Protein AF-A0A0B6ZQW9-F1 (afdb_monomer)

Mean predicted aligned error: 18.55 Å

Sequence (202 aa):
MEVQTKKAQADLAYQLQAAKTKQRIREENMQVTVIERAQQIQVQEQEIIRKERELDAQVKKPAEAEKYRLEKLAEAQRSRTVMEAEAEAEAIRIKGEAEAYAIEARAKAEAEQMAKKADAWKDYQDAAMIDMVLEMLPKIAAEISAPLTNVRKVTMVSSGKGEVGALKLTNEVMSIMEKLPSVVENLTGISIAKAMKSTSRK

InterPro domains:
  IPR027705 Flotillin family [PTHR13806] (2-196)
  IPR031905 Flotillin, C-terminal domain [PF15975] (86-179)

Structure (mmCIF, N/CA/C/O backbone):
data_AF-A0A0B6ZQW9-F1
#
_entry.id   AF-A0A0B6ZQW9-F1
#
loop_
_atom_site.group_PDB
_atom_site.id
_atom_site.type_symbol
_atom_site.label_atom_id
_atom_site.label_alt_id
_atom_site.label_comp_id
_atom_site.label_asym_id
_atom_site.label_entity_id
_atom_site.label_seq_id
_atom_site.pdbx_PDB_ins_code
_atom_site.Cartn_x
_atom_site.Cartn_y
_atom_site.Cartn_z
_atom_site.occupancy
_atom_site.B_iso_or_equiv
_atom_site.auth_seq_id
_atom_site.auth_comp_id
_atom_site.auth_asym_id
_atom_site.auth_atom_id
_atom_site.pdbx_PDB_model_num
ATOM 1 N N . MET A 1 1 ? -52.630 16.512 99.623 1.00 60.84 1 MET A N 1
ATOM 2 C CA . MET A 1 1 ? -51.843 16.863 98.415 1.00 60.84 1 MET A CA 1
ATOM 3 C C . MET A 1 1 ? -51.102 15.661 97.811 1.00 60.84 1 MET A C 1
ATOM 5 O O . MET A 1 1 ? -50.976 15.618 96.596 1.00 60.84 1 MET A O 1
ATOM 9 N N . GLU A 1 2 ? -50.703 14.645 98.589 1.00 65.88 2 GLU A N 1
ATOM 10 C CA . GLU A 1 2 ? -49.945 13.469 98.097 1.00 65.88 2 GLU A CA 1
ATOM 11 C C . GLU A 1 2 ? -50.635 12.596 97.030 1.00 65.88 2 GLU A C 1
ATOM 13 O O . GLU A 1 2 ? -49.971 11.969 96.209 1.00 65.88 2 GLU A O 1
ATOM 18 N N . VAL A 1 3 ? -51.969 12.531 97.008 1.00 71.38 3 VAL A N 1
ATOM 19 C CA . VAL A 1 3 ? -52.693 11.706 96.020 1.00 71.38 3 VAL A CA 1
ATOM 20 C C . VAL A 1 3 ? -52.654 12.335 94.620 1.00 71.38 3 VAL A C 1
ATOM 22 O O . VAL A 1 3 ? -52.611 11.620 93.621 1.00 71.38 3 VAL A O 1
ATOM 25 N N . GLN A 1 4 ? -52.617 13.668 94.530 1.00 73.00 4 GLN A N 1
ATOM 26 C CA . GLN A 1 4 ? -52.540 14.367 93.243 1.00 73.00 4 GLN A CA 1
ATOM 27 C C . GLN A 1 4 ? -51.125 14.336 92.652 1.00 73.00 4 GLN A C 1
ATOM 29 O O . GLN A 1 4 ? -50.978 14.184 91.443 1.00 73.00 4 GLN A O 1
ATOM 34 N N . THR A 1 5 ? -50.081 14.386 93.487 1.00 76.88 5 THR A N 1
ATOM 35 C CA . THR A 1 5 ? -48.686 14.276 93.027 1.00 76.88 5 THR A CA 1
ATOM 36 C C . THR A 1 5 ? -48.363 12.876 92.503 1.00 76.88 5 THR A C 1
ATOM 38 O O . THR A 1 5 ? -47.712 12.751 91.467 1.00 76.88 5 THR A O 1
ATOM 41 N N . LYS A 1 6 ? -48.887 11.820 93.143 1.00 81.19 6 LYS A N 1
ATOM 42 C CA . LYS A 1 6 ? -48.763 10.438 92.645 1.00 81.19 6 LYS A CA 1
ATOM 43 C C . LYS A 1 6 ? -49.511 10.210 91.327 1.00 81.19 6 LYS A C 1
ATOM 45 O O . LYS A 1 6 ? -48.984 9.525 90.455 1.00 81.19 6 LYS A O 1
ATOM 50 N N . LYS A 1 7 ? -50.699 10.806 91.150 1.00 81.94 7 LYS A N 1
ATOM 51 C CA . LYS A 1 7 ? -51.425 10.773 89.864 1.00 81.94 7 LYS A CA 1
ATOM 52 C C . LYS A 1 7 ? -50.642 11.470 88.748 1.00 81.94 7 LYS A C 1
ATOM 54 O O . LYS A 1 7 ? -50.416 10.857 87.715 1.00 81.94 7 LYS A O 1
ATOM 59 N N . ALA A 1 8 ? -50.128 12.677 88.991 1.00 80.94 8 ALA A N 1
ATOM 60 C CA . ALA A 1 8 ? -49.311 13.397 88.011 1.00 80.94 8 ALA A CA 1
ATOM 61 C C . ALA A 1 8 ? -48.022 12.638 87.632 1.00 80.94 8 ALA A C 1
ATOM 63 O O . ALA A 1 8 ? -47.632 12.621 86.467 1.00 80.94 8 ALA A O 1
ATOM 64 N N . GLN A 1 9 ? -47.376 11.962 88.592 1.00 83.06 9 GLN A N 1
ATOM 65 C CA . GLN A 1 9 ? -46.225 11.093 88.314 1.00 83.06 9 GLN A CA 1
ATOM 66 C C . GLN A 1 9 ? -46.597 9.867 87.469 1.00 83.06 9 GLN A C 1
ATOM 68 O O . GLN A 1 9 ? -45.836 9.505 86.574 1.00 83.06 9 GLN A O 1
ATOM 73 N N . ALA A 1 10 ? -47.750 9.240 87.718 1.00 85.62 10 ALA A N 1
ATOM 74 C CA . ALA A 1 10 ? -48.232 8.113 86.921 1.00 85.62 10 ALA A CA 1
ATOM 75 C C . ALA A 1 10 ? -48.583 8.533 85.483 1.00 85.62 10 ALA A C 1
ATOM 77 O O . ALA A 1 10 ? -48.203 7.840 84.539 1.00 85.62 10 ALA A O 1
ATOM 78 N N . ASP A 1 11 ? -49.222 9.694 85.307 1.00 87.88 11 ASP A N 1
ATOM 79 C CA . ASP A 1 11 ? -49.549 10.246 83.988 1.00 87.88 11 ASP A CA 1
ATOM 80 C C . ASP A 1 11 ? -48.277 10.599 83.196 1.00 87.88 11 ASP A C 1
ATOM 82 O O . ASP A 1 11 ? -48.160 10.259 82.016 1.00 87.88 11 ASP A O 1
ATOM 86 N N . LEU A 1 12 ? -47.272 11.197 83.851 1.00 87.94 12 LEU A N 1
ATOM 87 C CA . LEU A 1 12 ? -45.957 11.461 83.252 1.00 87.94 12 LEU A CA 1
ATOM 88 C C . LEU A 1 12 ? -45.206 10.168 82.902 1.00 87.94 12 LEU A C 1
ATOM 90 O O . LEU A 1 12 ? -44.604 10.079 81.832 1.00 87.94 12 LEU A O 1
ATOM 94 N N . ALA A 1 13 ? -45.258 9.147 83.762 1.00 87.06 13 ALA A N 1
ATOM 95 C CA . ALA A 1 13 ? -44.653 7.844 83.490 1.00 87.06 13 ALA A CA 1
ATOM 96 C C . ALA A 1 13 ? -45.327 7.140 82.301 1.00 87.06 13 ALA A C 1
ATOM 98 O O . ALA A 1 13 ? -44.637 6.572 81.451 1.00 87.06 13 ALA A O 1
ATOM 99 N N . TYR A 1 14 ? -46.656 7.226 82.197 1.00 91.06 14 TYR A N 1
ATOM 100 C CA . TYR A 1 14 ? -47.412 6.699 81.064 1.00 91.06 14 TYR A CA 1
ATOM 101 C C . TYR A 1 14 ? -47.050 7.420 79.759 1.00 91.06 14 TYR A C 1
ATOM 103 O O . TYR A 1 14 ? -46.755 6.768 78.757 1.00 91.06 14 TYR A O 1
ATOM 111 N N . GLN A 1 15 ? -46.986 8.755 79.771 1.00 91.88 15 GLN A N 1
ATOM 112 C CA . GLN A 1 15 ? -46.569 9.545 78.607 1.00 91.88 15 GLN A CA 1
ATOM 113 C C . GLN A 1 15 ? -45.124 9.249 78.188 1.00 91.88 15 GLN A C 1
ATOM 115 O O . GLN A 1 15 ? -44.851 9.094 76.996 1.00 91.88 15 GLN A O 1
ATOM 120 N N . LEU A 1 16 ? -44.204 9.102 79.147 1.00 90.50 16 LEU A N 1
ATOM 121 C CA . LEU A 1 16 ? -42.817 8.728 78.872 1.00 90.50 16 LEU A CA 1
ATOM 122 C C . LEU A 1 16 ? -42.727 7.330 78.248 1.00 90.50 16 LEU A C 1
ATOM 124 O O . LEU A 1 16 ? -41.988 7.131 77.283 1.00 90.50 16 LEU A O 1
ATOM 128 N N . GLN A 1 17 ? -43.493 6.364 78.761 1.00 90.06 17 GLN A N 1
ATOM 129 C CA . GLN A 1 17 ? -43.532 5.011 78.210 1.00 90.06 17 GLN A CA 1
ATOM 130 C C . GLN A 1 17 ? -44.147 4.991 76.804 1.00 90.06 17 GLN A C 1
ATOM 132 O O . GLN A 1 17 ? -43.622 4.320 75.913 1.00 90.06 17 GLN A O 1
ATOM 137 N N . ALA A 1 18 ? -45.207 5.767 76.567 1.00 93.44 18 ALA A N 1
ATOM 138 C CA . ALA A 1 18 ? -45.800 5.933 75.244 1.00 93.44 18 ALA A CA 1
ATOM 139 C C . ALA A 1 18 ? -44.806 6.566 74.250 1.00 93.44 18 ALA A C 1
ATOM 141 O O . ALA A 1 18 ? -44.674 6.082 73.125 1.00 93.44 18 ALA A O 1
ATOM 142 N N . ALA A 1 19 ? -44.051 7.588 74.666 1.00 93.69 19 ALA A N 1
ATOM 143 C CA . ALA A 1 19 ? -43.017 8.223 73.848 1.00 93.69 19 ALA A CA 1
ATOM 144 C C . ALA A 1 19 ? -41.850 7.271 73.532 1.00 93.69 19 ALA A C 1
ATOM 146 O O . ALA A 1 19 ? -41.456 7.170 72.371 1.00 93.69 19 ALA A O 1
ATOM 147 N N . LYS A 1 20 ? -41.355 6.509 74.520 1.00 94.19 20 LYS A N 1
ATOM 148 C CA . LYS A 1 20 ? -40.313 5.481 74.322 1.00 94.19 20 LYS A CA 1
ATOM 149 C C . LYS A 1 20 ? -40.758 4.382 73.360 1.00 94.19 20 LYS A C 1
ATOM 151 O O . LYS A 1 20 ? -39.985 3.945 72.512 1.00 94.19 20 LYS A O 1
ATOM 156 N N . THR A 1 21 ? -42.002 3.925 73.472 1.00 93.19 21 THR A N 1
ATOM 157 C CA . THR A 1 21 ? -42.562 2.930 72.546 1.00 93.19 21 THR A CA 1
ATOM 158 C C . THR A 1 21 ? -42.720 3.514 71.143 1.00 93.19 21 THR A C 1
ATOM 160 O O . THR A 1 21 ? -42.331 2.872 70.175 1.00 93.19 21 THR A O 1
ATOM 163 N N . LYS A 1 22 ? -43.183 4.763 71.013 1.00 94.56 22 LYS A N 1
ATOM 164 C CA . LYS A 1 22 ? -43.273 5.461 69.721 1.00 94.56 22 LYS A CA 1
ATOM 165 C C . LYS A 1 22 ? -41.902 5.696 69.074 1.00 94.56 22 LYS A C 1
ATOM 167 O O . LYS A 1 22 ? -41.797 5.611 67.853 1.00 94.56 22 LYS A O 1
ATOM 172 N N . GLN A 1 23 ? -40.867 5.977 69.867 1.00 93.25 23 GLN A N 1
ATOM 173 C CA . GLN A 1 23 ? -39.490 6.097 69.385 1.00 93.25 23 GLN A CA 1
ATOM 174 C C . GLN A 1 23 ? -38.969 4.754 68.864 1.00 93.25 23 GLN A C 1
ATOM 176 O O . GLN A 1 23 ? -38.513 4.709 67.727 1.00 93.25 23 GLN A O 1
ATOM 181 N N . ARG A 1 24 ? -39.138 3.661 69.624 1.00 94.69 24 ARG A N 1
ATOM 182 C CA . ARG A 1 24 ? -38.773 2.309 69.163 1.00 94.69 24 ARG A CA 1
ATOM 183 C C . ARG A 1 24 ? -39.496 1.913 67.877 1.00 94.69 24 ARG A C 1
ATOM 185 O O . ARG A 1 24 ? -38.863 1.419 66.959 1.00 94.69 24 ARG A O 1
ATOM 192 N N . ILE A 1 25 ? -40.796 2.202 67.766 1.00 94.44 25 ILE A N 1
ATOM 193 C CA . ILE A 1 25 ? -41.555 1.957 66.527 1.00 94.44 25 ILE A CA 1
ATOM 194 C C . ILE A 1 25 ? -40.973 2.762 65.353 1.00 94.44 25 ILE A C 1
ATOM 196 O O . ILE A 1 25 ? -40.881 2.249 64.244 1.00 94.44 25 ILE A O 1
ATOM 200 N N . ARG A 1 26 ? -40.564 4.022 65.568 1.00 94.56 26 ARG A N 1
ATOM 201 C CA . ARG A 1 26 ? -39.912 4.823 64.517 1.00 94.56 26 ARG A CA 1
ATOM 202 C C . ARG A 1 26 ? -38.546 4.279 64.122 1.00 94.56 26 ARG A C 1
ATOM 204 O O . ARG A 1 26 ? -38.250 4.293 62.935 1.00 94.56 26 ARG A O 1
ATOM 211 N N . GLU A 1 27 ? -37.733 3.850 65.081 1.00 92.81 27 GLU A N 1
ATOM 212 C CA . GLU A 1 27 ? -36.425 3.237 64.819 1.00 92.81 27 GLU A CA 1
ATOM 213 C C . GLU A 1 27 ? -36.584 1.952 64.001 1.00 92.81 27 GLU A C 1
ATOM 215 O O . GLU A 1 27 ? -35.918 1.808 62.979 1.00 92.81 27 GLU A O 1
ATOM 220 N N . GLU A 1 28 ? -37.533 1.088 64.368 1.00 93.00 28 GLU A N 1
ATOM 221 C CA . GLU A 1 28 ? -37.829 -0.143 63.628 1.00 93.00 28 GLU A CA 1
ATOM 222 C C . GLU A 1 28 ? -38.330 0.159 62.206 1.00 93.00 28 GLU A C 1
ATOM 224 O O . GLU A 1 28 ? -37.815 -0.375 61.227 1.00 93.00 28 GLU A O 1
ATOM 229 N N . ASN A 1 29 ? -39.269 1.102 62.058 1.00 93.06 29 ASN A N 1
ATOM 230 C CA . 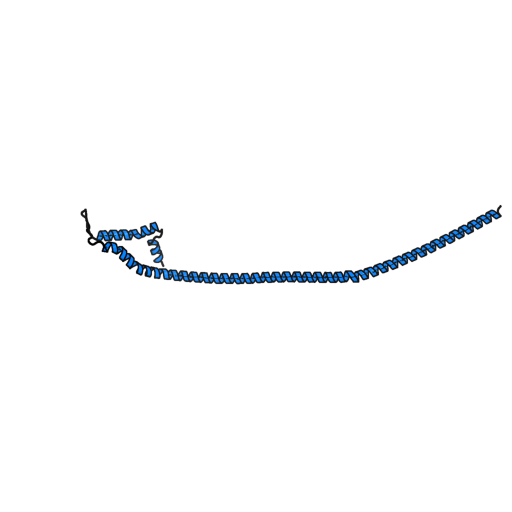ASN A 1 29 ? -39.754 1.534 60.742 1.00 93.06 29 ASN A CA 1
ATOM 231 C C . ASN A 1 29 ? -38.634 2.143 59.883 1.00 93.06 29 ASN A C 1
ATOM 233 O O . ASN A 1 29 ? -38.613 1.976 58.661 1.00 93.06 29 ASN A O 1
ATOM 237 N N . MET A 1 30 ? -37.697 2.861 60.507 1.00 93.50 30 MET A N 1
ATOM 238 C CA . MET A 1 30 ? -36.540 3.421 59.816 1.00 93.50 30 MET A CA 1
ATOM 239 C C . MET A 1 30 ? -35.583 2.316 59.364 1.00 93.50 30 MET A C 1
ATOM 241 O O . MET A 1 30 ? -35.091 2.386 58.241 1.00 93.50 30 MET A O 1
ATOM 245 N N . GLN A 1 31 ? -35.375 1.270 60.172 1.00 91.81 31 GLN A N 1
ATOM 246 C CA . GLN A 1 31 ? -34.597 0.095 59.768 1.00 91.81 31 GLN A CA 1
ATOM 247 C C . GLN A 1 31 ? -35.239 -0.637 58.588 1.00 91.81 31 GLN A C 1
ATOM 249 O O . GLN A 1 31 ? -34.544 -0.914 57.612 1.00 91.81 31 GLN A O 1
ATOM 254 N N . VAL A 1 32 ? -36.557 -0.865 58.616 1.00 93.12 32 VAL A N 1
ATOM 255 C CA . VAL A 1 32 ? -37.296 -1.442 57.477 1.00 93.12 32 VAL A CA 1
ATOM 256 C C . VAL A 1 32 ? -37.072 -0.608 56.213 1.00 93.12 32 VAL A C 1
ATOM 258 O O . VAL A 1 32 ? -36.707 -1.152 55.176 1.00 93.12 32 VAL A O 1
ATOM 261 N N . THR A 1 33 ? -37.167 0.721 56.317 1.00 94.94 33 THR A N 1
ATOM 262 C CA . THR A 1 33 ? -36.949 1.636 55.181 1.00 94.94 33 THR A CA 1
ATOM 263 C C . THR A 1 33 ? -35.515 1.562 54.633 1.00 94.94 33 THR A C 1
ATOM 265 O O . THR A 1 33 ? -35.304 1.640 53.422 1.00 94.94 33 THR A O 1
ATOM 268 N N . VAL A 1 34 ? -34.505 1.429 55.502 1.00 95.50 34 VAL A N 1
ATOM 269 C CA . VAL A 1 34 ? -33.099 1.291 55.083 1.00 95.50 34 VAL A CA 1
ATOM 270 C C . VAL A 1 34 ? -32.880 -0.039 54.366 1.00 95.50 34 VAL A C 1
ATOM 272 O O . VAL A 1 34 ? -32.226 -0.051 53.326 1.00 95.50 34 VAL A O 1
ATOM 275 N N . ILE A 1 35 ? -33.454 -1.132 54.875 1.00 94.88 35 ILE A N 1
ATOM 276 C CA . ILE A 1 35 ? -33.366 -2.457 54.249 1.00 94.88 35 ILE A CA 1
ATOM 277 C C . ILE A 1 35 ? -34.066 -2.452 52.886 1.00 94.88 35 ILE A C 1
ATOM 279 O O . ILE A 1 35 ? -33.480 -2.898 51.905 1.00 94.88 35 ILE A O 1
ATOM 283 N N . GLU A 1 36 ? -35.272 -1.888 52.788 1.00 94.31 36 GLU A N 1
ATOM 284 C CA . GLU A 1 36 ? -35.992 -1.747 51.516 1.00 94.31 36 GLU A CA 1
ATOM 285 C C . GLU A 1 36 ? -35.193 -0.930 50.495 1.00 94.31 36 GLU A C 1
ATOM 287 O O . GLU A 1 36 ? -35.048 -1.351 49.347 1.00 94.31 36 GLU A O 1
ATOM 292 N N . ARG A 1 37 ? -34.616 0.209 50.905 1.00 95.69 37 ARG A N 1
ATOM 293 C CA . ARG A 1 37 ? -33.743 1.009 50.031 1.00 95.69 37 ARG A CA 1
ATOM 294 C C . ARG A 1 37 ? -32.484 0.258 49.620 1.00 95.69 37 ARG A C 1
ATOM 296 O O . ARG A 1 37 ? -32.111 0.329 48.455 1.00 95.69 37 ARG A O 1
ATOM 303 N N . ALA A 1 38 ? -31.835 -0.454 50.538 1.00 95.00 38 ALA A N 1
ATOM 304 C CA . ALA A 1 38 ? -30.654 -1.252 50.223 1.00 95.00 38 ALA A CA 1
ATOM 305 C C . ALA A 1 38 ? -30.990 -2.356 49.208 1.00 95.00 38 ALA A C 1
ATOM 307 O O . ALA A 1 38 ? -30.267 -2.533 48.229 1.00 95.00 38 ALA A O 1
ATOM 308 N N . GLN A 1 39 ? -32.132 -3.028 49.381 1.00 95.44 39 GLN A N 1
ATOM 309 C CA . GLN A 1 39 ? -32.618 -4.037 48.445 1.00 95.44 39 GLN A CA 1
ATOM 310 C C . GLN A 1 39 ? -32.951 -3.426 47.076 1.00 95.44 39 GLN A C 1
ATOM 312 O O . GLN A 1 39 ? -32.617 -4.013 46.049 1.00 95.44 39 GLN A O 1
ATOM 317 N N . GLN A 1 40 ? -33.559 -2.235 47.040 1.00 94.69 40 GLN A N 1
ATOM 318 C CA . GLN A 1 40 ? -33.818 -1.505 45.795 1.00 94.69 40 GLN A CA 1
ATOM 319 C C . GLN A 1 40 ? -32.526 -1.124 45.068 1.00 94.69 40 GLN A C 1
ATOM 321 O O . GLN A 1 40 ? -32.440 -1.336 43.862 1.00 94.69 40 GLN A O 1
ATOM 326 N N . ILE A 1 41 ? -31.520 -0.609 45.78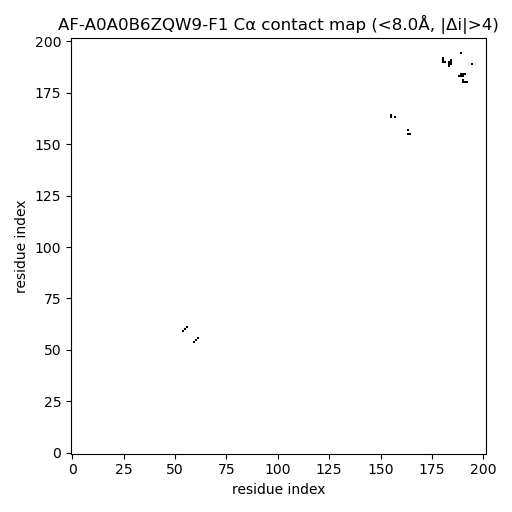3 1.00 96.12 41 ILE A N 1
ATOM 327 C CA . ILE A 1 41 ? -30.207 -0.283 45.205 1.00 96.12 41 ILE A CA 1
ATOM 328 C C . ILE A 1 41 ? -29.572 -1.542 44.614 1.00 96.12 41 ILE A C 1
ATOM 330 O O . ILE A 1 41 ? -29.120 -1.519 43.474 1.00 96.12 41 ILE A O 1
ATOM 334 N N . GLN A 1 42 ? -29.615 -2.661 45.339 1.00 95.69 42 GLN A N 1
ATOM 335 C CA . GLN A 1 42 ? -29.065 -3.926 44.860 1.00 95.69 42 GLN A CA 1
ATOM 336 C C . GLN A 1 42 ? -29.763 -4.412 43.581 1.00 95.69 42 GLN A C 1
ATOM 338 O O . GLN A 1 42 ? -29.101 -4.852 42.643 1.00 95.69 42 GLN A O 1
ATOM 343 N N . VAL A 1 43 ? -31.097 -4.331 43.517 1.00 96.38 43 VAL A N 1
ATOM 344 C CA . VAL A 1 43 ? -31.850 -4.691 42.305 1.00 96.38 43 VAL A CA 1
ATOM 345 C C . VAL A 1 43 ? -31.476 -3.766 41.146 1.00 96.38 43 VAL A C 1
ATOM 347 O O . VAL A 1 43 ? -31.204 -4.259 40.053 1.00 96.38 43 VAL A O 1
ATOM 350 N N . GLN A 1 44 ? -31.379 -2.457 41.385 1.00 95.81 44 GLN A N 1
ATOM 351 C CA . GLN A 1 44 ? -30.973 -1.486 40.365 1.00 95.81 44 GLN A CA 1
ATOM 352 C C . GLN A 1 44 ? -29.551 -1.737 39.854 1.00 95.81 44 GLN A C 1
ATOM 354 O O . GLN A 1 44 ? -29.330 -1.708 38.647 1.00 95.81 44 GLN A O 1
ATOM 359 N N . GLU A 1 45 ? -28.589 -2.037 40.728 1.00 95.38 45 GLU A N 1
ATOM 360 C CA . GLU A 1 45 ? -27.226 -2.397 40.317 1.00 95.38 45 GLU A CA 1
ATOM 361 C C . GLU A 1 45 ? -27.220 -3.644 39.427 1.00 95.38 45 GLU A C 1
ATOM 363 O O . GLU A 1 45 ? -26.558 -3.665 38.389 1.00 95.38 45 GLU A O 1
ATOM 368 N N . GLN A 1 46 ? -28.001 -4.671 39.774 1.00 95.50 46 GLN A N 1
ATOM 369 C CA . GLN A 1 46 ? -28.128 -5.870 38.941 1.00 95.50 46 GLN A CA 1
ATOM 370 C C . GLN A 1 46 ? -28.785 -5.574 37.587 1.00 95.50 46 GLN A C 1
ATOM 372 O O . GLN A 1 46 ? -28.388 -6.146 36.569 1.00 95.50 46 GLN A O 1
ATOM 377 N N . GLU A 1 47 ? -29.769 -4.676 37.543 1.00 94.19 47 GLU A N 1
ATOM 378 C CA . GLU A 1 47 ? -30.370 -4.218 36.289 1.00 94.19 47 GLU A CA 1
ATOM 379 C C . GLU A 1 47 ? -29.380 -3.426 35.433 1.00 94.19 47 GLU A C 1
ATOM 381 O O . GLU A 1 47 ? -29.310 -3.664 34.227 1.00 94.19 47 GLU A O 1
ATOM 386 N N . ILE A 1 48 ? -28.568 -2.552 36.035 1.00 95.56 48 ILE A N 1
ATOM 387 C CA . ILE A 1 48 ? -27.506 -1.815 35.339 1.00 95.56 48 ILE A CA 1
ATOM 388 C C . ILE A 1 48 ? -26.491 -2.793 34.749 1.00 95.56 48 ILE A C 1
ATOM 390 O O . ILE A 1 48 ? -26.186 -2.690 33.566 1.00 95.56 48 ILE A O 1
ATOM 394 N N . ILE A 1 49 ? -26.033 -3.785 35.519 1.00 96.38 49 ILE A N 1
ATOM 395 C CA . ILE A 1 49 ? -25.079 -4.795 35.038 1.00 96.38 49 ILE A CA 1
ATOM 396 C C . ILE A 1 49 ? -25.677 -5.612 33.889 1.00 96.38 49 ILE A C 1
ATOM 398 O O . ILE A 1 49 ? -24.996 -5.874 32.895 1.00 96.38 49 ILE A O 1
ATOM 402 N N . ARG A 1 50 ? -26.948 -6.028 33.989 1.00 95.50 50 ARG A N 1
ATOM 403 C CA . ARG A 1 50 ? -27.617 -6.728 32.882 1.00 95.50 50 ARG A CA 1
ATOM 404 C C . ARG A 1 50 ? -27.700 -5.848 31.641 1.00 95.50 50 ARG A C 1
ATOM 406 O O . ARG A 1 50 ? -27.326 -6.303 30.564 1.00 95.50 50 ARG A O 1
ATOM 413 N N . LYS A 1 51 ? -28.115 -4.593 31.800 1.00 95.38 51 LYS A N 1
ATOM 414 C CA . LYS A 1 51 ? -28.248 -3.638 30.699 1.00 95.38 51 LYS A CA 1
ATOM 415 C C . LYS A 1 51 ? -26.902 -3.292 30.065 1.00 95.38 51 LYS A C 1
ATOM 417 O O . LYS A 1 51 ? -26.815 -3.188 28.848 1.00 95.38 51 LYS A O 1
ATOM 422 N N . GLU A 1 52 ? -25.843 -3.171 30.858 1.00 94.19 52 GLU A N 1
ATOM 423 C CA . GLU A 1 52 ? -24.481 -2.972 30.366 1.00 94.19 52 GLU A CA 1
ATOM 424 C C . GLU A 1 52 ? -24.018 -4.175 29.545 1.00 94.19 52 GLU A C 1
ATOM 426 O O . GLU A 1 52 ? -23.541 -3.995 28.430 1.00 94.19 52 GLU A O 1
ATOM 431 N N . ARG A 1 53 ? -24.234 -5.405 30.030 1.00 94.44 53 ARG A N 1
ATOM 432 C CA . ARG A 1 53 ? -23.908 -6.628 29.276 1.00 94.44 53 ARG A CA 1
ATOM 433 C C . ARG A 1 53 ? -24.713 -6.754 27.985 1.00 94.44 53 ARG A C 1
ATOM 435 O O . ARG A 1 53 ? -24.172 -7.200 26.976 1.00 94.44 53 ARG A O 1
ATOM 442 N N . GLU A 1 54 ? -25.985 -6.365 28.001 1.00 93.06 54 GLU A N 1
ATOM 443 C CA . GLU A 1 54 ? -26.819 -6.321 26.798 1.00 93.06 54 GLU A CA 1
ATOM 444 C C . GLU A 1 54 ? -26.299 -5.293 25.790 1.00 93.06 54 GLU A C 1
ATOM 446 O O . GLU A 1 54 ? -26.176 -5.619 24.613 1.00 93.06 54 GLU A O 1
ATOM 451 N N . LEU A 1 55 ? -25.942 -4.085 26.235 1.00 92.44 55 LEU A N 1
ATOM 452 C CA . LEU A 1 55 ? -25.361 -3.046 25.379 1.00 92.44 55 LEU A CA 1
ATOM 453 C C . LEU A 1 55 ? -23.982 -3.444 24.846 1.00 92.44 55 LEU A C 1
ATOM 455 O O . LEU A 1 55 ? -23.677 -3.207 23.680 1.00 92.44 55 LEU A O 1
ATOM 459 N N . ASP A 1 56 ? -23.154 -4.083 25.666 1.00 92.69 56 ASP A N 1
ATOM 460 C CA . ASP A 1 56 ? -21.844 -4.594 25.268 1.00 92.69 56 ASP A CA 1
ATOM 461 C C . ASP A 1 56 ? -21.994 -5.657 24.166 1.00 92.69 56 ASP A C 1
ATOM 463 O O . ASP A 1 56 ? -21.333 -5.596 23.126 1.00 92.69 56 ASP A O 1
ATOM 467 N N . 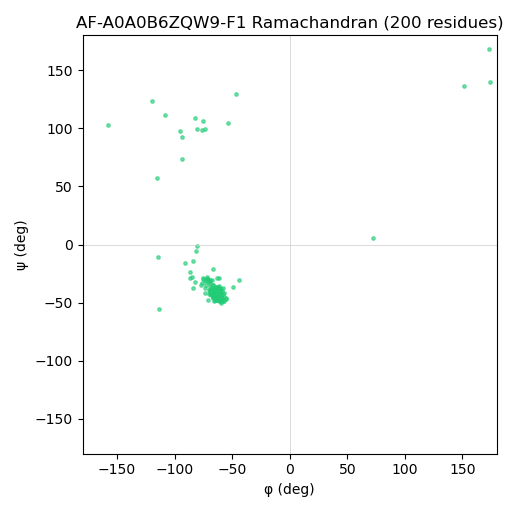ALA A 1 57 ? -22.963 -6.565 24.320 1.00 90.94 57 ALA A N 1
ATOM 468 C CA . ALA A 1 57 ? -23.280 -7.568 23.312 1.00 90.94 57 ALA A CA 1
ATOM 469 C C . ALA A 1 57 ? -23.924 -6.988 22.039 1.00 90.94 57 ALA A C 1
ATOM 471 O O . ALA A 1 57 ? -23.599 -7.447 20.947 1.00 90.94 57 ALA A O 1
ATOM 472 N N . GLN A 1 58 ? -24.826 -6.008 22.161 1.00 91.12 58 GLN A N 1
ATOM 473 C CA . GLN A 1 58 ? -25.575 -5.449 21.028 1.00 91.12 58 GLN A CA 1
ATOM 474 C C . GLN A 1 58 ? -24.832 -4.352 20.269 1.00 91.12 58 GLN A C 1
ATOM 476 O O . GLN A 1 58 ? -25.106 -4.156 19.091 1.00 91.12 58 GLN A O 1
ATOM 481 N N . VAL A 1 59 ? -23.935 -3.613 20.921 1.00 92.25 59 VAL A N 1
ATOM 482 C CA . VAL A 1 59 ? -23.289 -2.435 20.326 1.00 92.25 59 VAL A CA 1
ATOM 483 C C . VAL A 1 59 ? -21.803 -2.674 20.135 1.00 92.25 59 VAL A C 1
ATOM 485 O O . VAL A 1 59 ? -21.314 -2.565 19.014 1.00 92.25 59 VAL A O 1
ATOM 488 N N . LYS A 1 60 ? -21.070 -3.034 21.194 1.00 90.50 60 LYS A N 1
ATOM 489 C CA . LYS A 1 60 ? -19.607 -3.148 21.104 1.00 90.50 60 LYS A CA 1
ATOM 490 C C . LYS A 1 60 ? -19.170 -4.345 20.275 1.00 90.50 60 LYS A C 1
ATOM 492 O O . LYS A 1 60 ? -18.374 -4.161 19.367 1.00 90.50 60 LYS A O 1
ATOM 497 N N . LYS A 1 61 ? -19.722 -5.540 20.508 1.00 92.25 61 LYS A N 1
ATOM 498 C CA . LYS A 1 61 ? -19.350 -6.731 19.719 1.00 92.25 61 LYS A CA 1
ATOM 499 C C . LYS A 1 61 ? -19.566 -6.564 18.207 1.00 92.25 61 LYS A C 1
ATOM 501 O O . LYS A 1 61 ? -18.638 -6.864 17.457 1.00 92.25 61 LYS A O 1
ATOM 506 N N . PRO A 1 62 ? -20.725 -6.082 17.716 1.00 94.25 62 PRO A N 1
ATOM 507 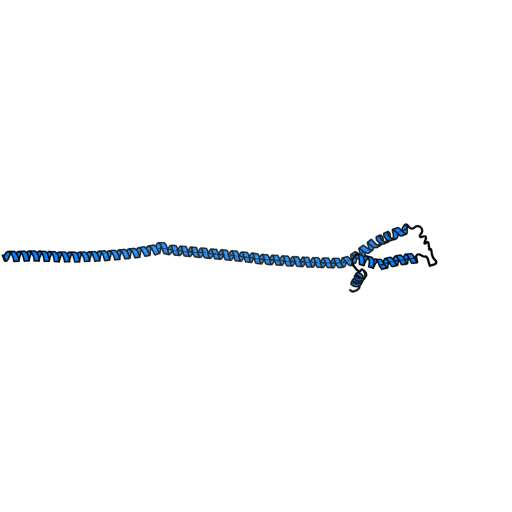C CA . PRO A 1 62 ? -20.879 -5.840 16.285 1.00 94.25 62 PRO A CA 1
ATOM 508 C C . PRO A 1 62 ? -20.036 -4.662 15.791 1.00 94.25 62 PRO A C 1
ATOM 510 O O . PRO A 1 62 ? -19.513 -4.744 14.686 1.00 94.25 62 PRO A O 1
ATOM 513 N N . ALA A 1 63 ? -19.839 -3.607 16.589 1.00 94.31 63 ALA A N 1
ATOM 514 C CA . ALA A 1 63 ? -18.952 -2.508 16.204 1.00 94.31 63 ALA A CA 1
ATOM 515 C C . ALA A 1 63 ? -17.489 -2.960 16.067 1.00 94.31 63 ALA A C 1
ATOM 517 O O . ALA A 1 63 ? -16.803 -2.542 15.139 1.00 94.31 63 ALA A O 1
ATOM 518 N N . GLU A 1 64 ? -17.011 -3.839 16.948 1.00 93.94 64 GLU A N 1
ATOM 519 C CA . GLU A 1 64 ? -15.680 -4.442 16.862 1.00 93.94 64 GLU A CA 1
ATOM 520 C C . GLU A 1 64 ? -15.558 -5.369 15.653 1.00 93.94 64 GLU A C 1
ATOM 522 O O . GLU A 1 64 ? -14.560 -5.302 14.937 1.00 93.94 64 GLU A O 1
ATOM 527 N N . ALA A 1 65 ? -16.578 -6.189 15.383 1.00 94.38 65 ALA A N 1
ATOM 528 C CA . ALA A 1 65 ? -16.608 -7.037 14.195 1.00 94.38 65 ALA A CA 1
ATOM 529 C C . ALA A 1 65 ? -16.581 -6.205 12.902 1.00 94.38 65 ALA A C 1
ATOM 531 O O . ALA A 1 65 ? -15.828 -6.525 11.980 1.00 94.38 65 ALA A O 1
ATOM 532 N N . GLU A 1 66 ? -17.349 -5.115 12.846 1.00 94.38 66 GLU A N 1
ATOM 533 C CA . GLU A 1 66 ? -17.382 -4.214 11.694 1.00 94.38 66 GLU A CA 1
ATOM 534 C C . GLU A 1 66 ? -16.068 -3.448 11.539 1.00 94.38 66 GLU A C 1
ATOM 536 O O . GLU A 1 66 ? -15.522 -3.376 10.440 1.00 94.38 66 GLU A O 1
ATOM 541 N N . LYS A 1 67 ? -15.495 -2.949 12.640 1.00 95.44 67 LYS A N 1
ATOM 542 C CA . LYS A 1 67 ? -14.173 -2.316 12.638 1.00 95.44 67 LYS A CA 1
ATOM 543 C C . LYS A 1 67 ? -13.109 -3.279 12.120 1.00 95.44 67 LYS A C 1
ATOM 545 O O . LYS A 1 67 ? -12.347 -2.911 11.233 1.00 95.44 67 LYS A O 1
ATOM 550 N N . TYR A 1 68 ? -13.079 -4.510 12.628 1.00 95.56 68 TYR A N 1
ATOM 551 C CA . TYR A 1 68 ? -12.126 -5.526 12.188 1.00 95.56 68 TYR A CA 1
ATOM 552 C C . TYR A 1 68 ? -12.301 -5.852 10.701 1.00 95.56 68 TYR A C 1
ATOM 554 O O . TYR A 1 68 ? -11.324 -5.924 9.956 1.00 95.56 68 TYR A O 1
ATOM 562 N N . ARG A 1 69 ? -13.549 -5.998 10.241 1.00 96.25 69 ARG A N 1
ATOM 563 C CA . ARG A 1 69 ? -13.868 -6.211 8.825 1.00 96.25 69 ARG A CA 1
ATOM 564 C C . A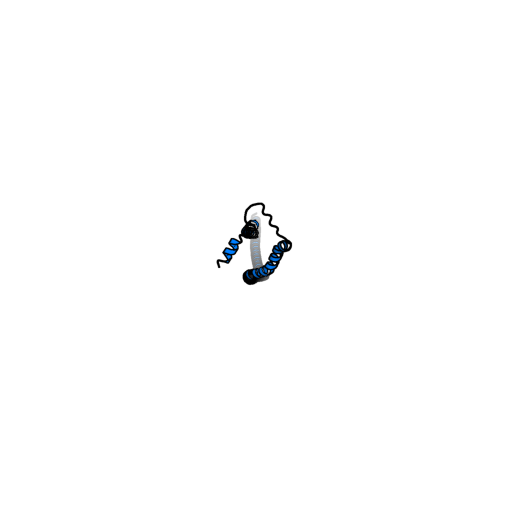RG A 1 69 ? -13.375 -5.049 7.961 1.00 96.25 69 ARG A C 1
ATOM 566 O O . ARG A 1 69 ? -12.757 -5.293 6.926 1.00 96.25 69 ARG A O 1
ATOM 573 N N . LEU A 1 70 ? -13.627 -3.809 8.376 1.00 96.44 70 LEU A N 1
ATOM 574 C CA . LEU A 1 70 ? -13.219 -2.606 7.654 1.00 96.44 70 LEU A CA 1
ATOM 575 C C . LEU A 1 70 ? -11.693 -2.463 7.620 1.00 96.44 70 LEU A C 1
ATOM 577 O O . LEU A 1 70 ? -11.131 -2.193 6.563 1.00 96.44 70 LEU A O 1
ATOM 581 N N . GLU A 1 71 ? -11.017 -2.689 8.747 1.00 95.62 71 GLU A N 1
ATOM 582 C CA . GLU A 1 71 ? -9.555 -2.674 8.834 1.00 95.62 71 GLU A CA 1
ATOM 583 C C . GLU A 1 71 ? -8.942 -3.729 7.916 1.00 95.62 71 GLU A C 1
ATOM 585 O O . GLU A 1 71 ? -8.027 -3.413 7.159 1.00 95.62 71 GLU A O 1
ATOM 590 N N . LYS A 1 72 ? -9.486 -4.952 7.903 1.00 96.44 72 LYS A N 1
ATOM 591 C CA . LYS A 1 72 ? -9.014 -6.018 7.011 1.00 96.44 72 LYS A CA 1
ATOM 592 C C . LYS A 1 72 ? -9.278 -5.720 5.544 1.00 96.44 72 LYS A C 1
ATOM 594 O O . LYS A 1 72 ? -8.421 -6.000 4.710 1.00 96.44 72 LYS A O 1
ATOM 599 N N . LEU A 1 73 ? -10.423 -5.124 5.217 1.00 96.69 73 LEU A N 1
ATOM 600 C CA . LEU A 1 73 ? -10.717 -4.696 3.852 1.00 96.69 73 LEU A CA 1
ATOM 601 C C . LEU A 1 73 ? -9.765 -3.579 3.405 1.00 96.69 73 LEU A C 1
ATOM 603 O O . LEU A 1 73 ? -9.235 -3.636 2.299 1.00 96.69 73 LEU A O 1
ATOM 607 N N . ALA A 1 74 ? -9.507 -2.596 4.268 1.00 96.44 74 ALA A N 1
ATOM 608 C CA . ALA A 1 74 ? -8.581 -1.505 3.991 1.00 96.44 74 ALA A CA 1
ATOM 609 C C . ALA A 1 74 ? -7.131 -1.999 3.869 1.00 96.44 74 ALA A C 1
ATOM 611 O O . ALA A 1 74 ? -6.401 -1.543 2.991 1.00 96.44 74 ALA A O 1
ATOM 612 N N . GLU A 1 75 ? -6.712 -2.946 4.712 1.00 96.31 75 GLU A N 1
ATOM 613 C CA . GLU A 1 75 ? -5.408 -3.610 4.632 1.00 96.31 75 GLU A CA 1
ATOM 614 C C . GLU A 1 75 ? -5.267 -4.385 3.317 1.00 96.31 75 GLU A C 1
ATOM 616 O O . GLU A 1 75 ? -4.283 -4.203 2.602 1.00 96.31 75 GLU A O 1
ATOM 621 N N . ALA A 1 76 ? -6.283 -5.170 2.946 1.00 96.75 76 ALA A N 1
ATOM 622 C CA . ALA A 1 76 ? -6.315 -5.887 1.675 1.00 96.75 76 ALA A CA 1
ATOM 623 C C . ALA A 1 76 ? -6.266 -4.927 0.479 1.00 96.75 76 ALA A C 1
ATOM 625 O O . ALA A 1 76 ? -5.529 -5.166 -0.474 1.00 96.75 76 ALA A O 1
ATOM 626 N N . GLN A 1 77 ? -7.003 -3.815 0.531 1.00 96.81 77 GLN A N 1
ATOM 627 C CA . GLN A 1 77 ? -7.006 -2.818 -0.536 1.00 96.81 77 GLN A CA 1
ATOM 628 C C . GLN A 1 77 ? -5.659 -2.099 -0.649 1.00 96.81 77 GLN A C 1
ATOM 630 O O . GLN A 1 77 ? -5.151 -1.955 -1.756 1.00 96.81 77 GLN A O 1
ATOM 635 N N . ARG A 1 78 ? -5.036 -1.715 0.473 1.00 96.00 78 ARG A N 1
ATOM 636 C CA . ARG A 1 78 ? -3.674 -1.158 0.476 1.00 96.00 78 ARG A CA 1
ATOM 637 C C . ARG A 1 78 ? -2.671 -2.142 -0.106 1.00 96.00 78 ARG A C 1
ATOM 639 O O . ARG A 1 78 ? -1.893 -1.759 -0.969 1.00 96.00 78 ARG A O 1
ATOM 646 N N . SER A 1 79 ? -2.706 -3.396 0.341 1.00 96.31 79 SER A N 1
ATOM 647 C CA . SER A 1 79 ? -1.812 -4.439 -0.162 1.00 96.31 79 SER A CA 1
ATOM 648 C C . SER A 1 79 ? -2.003 -4.658 -1.661 1.00 96.31 79 SER A C 1
ATOM 650 O O . SER A 1 79 ? -1.018 -4.725 -2.390 1.00 96.31 79 SER A O 1
ATOM 652 N N . ARG A 1 80 ? -3.252 -4.675 -2.137 1.00 96.62 80 ARG A N 1
ATOM 653 C CA . ARG A 1 80 ? -3.568 -4.771 -3.561 1.00 96.62 80 ARG A CA 1
ATOM 654 C C . ARG A 1 80 ? -3.010 -3.590 -4.352 1.00 96.62 80 ARG A C 1
ATOM 656 O O . ARG A 1 80 ? -2.344 -3.818 -5.349 1.00 96.62 80 ARG A O 1
ATOM 663 N N . THR A 1 81 ? -3.232 -2.355 -3.904 1.00 97.00 81 THR A N 1
ATOM 664 C CA . THR A 1 81 ? -2.719 -1.162 -4.594 1.00 97.00 81 THR A CA 1
ATOM 665 C C . THR A 1 81 ? -1.192 -1.123 -4.617 1.00 97.00 81 THR A C 1
ATOM 667 O O . THR A 1 81 ? -0.617 -0.758 -5.635 1.00 97.00 81 THR A O 1
ATOM 670 N N . VAL A 1 82 ? -0.526 -1.519 -3.528 1.00 97.00 82 VAL A N 1
ATOM 671 C CA . VAL A 1 82 ? 0.943 -1.612 -3.492 1.00 97.00 82 VAL A CA 1
ATOM 672 C C . VAL A 1 82 ? 1.434 -2.674 -4.470 1.00 97.00 82 VAL A C 1
ATOM 674 O O . VAL A 1 82 ? 2.308 -2.384 -5.274 1.00 97.00 82 VAL A O 1
ATOM 677 N N . MET A 1 83 ? 0.832 -3.865 -4.462 1.00 96.50 83 MET A N 1
ATOM 678 C CA . MET A 1 83 ? 1.215 -4.947 -5.369 1.00 96.50 83 MET A CA 1
ATOM 679 C C . MET A 1 83 ? 0.960 -4.589 -6.840 1.00 96.50 83 MET A C 1
ATOM 681 O O . MET A 1 83 ? 1.785 -4.899 -7.692 1.00 96.50 83 MET A O 1
ATOM 685 N N . GLU A 1 84 ? -0.155 -3.921 -7.149 1.00 96.38 84 GLU A N 1
ATOM 686 C CA . GLU A 1 84 ? -0.448 -3.410 -8.494 1.00 96.38 84 GLU A CA 1
ATOM 687 C C . GLU A 1 84 ? 0.595 -2.363 -8.918 1.00 96.38 84 GLU A C 1
ATOM 689 O O . GLU A 1 84 ? 1.157 -2.477 -10.005 1.00 96.38 84 GLU A O 1
ATOM 694 N N . ALA A 1 85 ? 0.934 -1.407 -8.048 1.00 96.56 85 ALA A N 1
ATOM 695 C CA . ALA A 1 85 ? 1.950 -0.394 -8.334 1.00 96.56 85 ALA A CA 1
ATOM 696 C C . ALA A 1 85 ? 3.360 -0.992 -8.507 1.00 96.56 85 ALA A C 1
ATOM 698 O O . ALA A 1 85 ? 4.097 -0.585 -9.404 1.00 96.56 85 ALA A O 1
ATOM 699 N N . GLU A 1 86 ? 3.739 -1.969 -7.682 1.00 95.88 86 GLU A N 1
ATOM 700 C CA . GLU A 1 86 ? 5.004 -2.702 -7.812 1.00 95.88 86 GLU A CA 1
ATOM 701 C C . GLU A 1 86 ? 5.052 -3.502 -9.116 1.00 95.88 86 GLU A C 1
ATOM 703 O O . GLU A 1 86 ? 6.057 -3.466 -9.826 1.00 95.88 86 GLU A O 1
ATOM 708 N N . ALA A 1 87 ? 3.957 -4.179 -9.474 1.00 96.75 87 ALA A N 1
ATOM 709 C CA . ALA A 1 87 ? 3.861 -4.923 -10.724 1.00 96.75 87 ALA A CA 1
ATOM 710 C C . ALA A 1 87 ? 3.943 -4.000 -11.949 1.00 96.75 87 ALA A C 1
ATOM 712 O O . ALA A 1 87 ? 4.614 -4.334 -12.926 1.00 96.75 87 ALA A O 1
ATOM 713 N N . GLU A 1 88 ? 3.301 -2.830 -11.906 1.00 96.69 88 GLU A N 1
ATOM 714 C CA . GLU A 1 88 ? 3.397 -1.819 -12.962 1.00 96.69 88 GLU A CA 1
ATOM 715 C C . GLU A 1 88 ? 4.814 -1.251 -13.083 1.00 96.69 88 GLU A C 1
ATOM 717 O O . GLU A 1 88 ? 5.342 -1.157 -14.194 1.00 96.69 88 GLU A O 1
ATOM 722 N N . ALA A 1 89 ? 5.455 -0.920 -11.960 1.00 96.38 89 ALA A N 1
ATOM 723 C CA . ALA A 1 89 ? 6.828 -0.429 -11.943 1.00 96.38 89 ALA A CA 1
ATOM 724 C C . ALA A 1 89 ? 7.801 -1.460 -12.531 1.00 96.38 89 ALA A C 1
ATOM 726 O O . ALA A 1 89 ? 8.635 -1.121 -13.373 1.00 96.38 89 ALA A O 1
ATOM 727 N N . GLU A 1 90 ? 7.654 -2.729 -12.152 1.00 96.06 90 GLU A N 1
ATOM 728 C CA . GLU A 1 90 ? 8.476 -3.816 -12.673 1.00 96.06 90 GLU A CA 1
ATOM 729 C C . GLU A 1 90 ? 8.208 -4.070 -14.163 1.00 96.06 90 GLU A C 1
ATOM 731 O O . GLU A 1 90 ? 9.141 -4.248 -14.946 1.00 96.06 90 GLU A O 1
ATOM 736 N N . ALA A 1 91 ? 6.948 -4.000 -14.600 1.00 96.62 91 ALA A N 1
ATOM 737 C CA . ALA A 1 91 ? 6.604 -4.110 -16.013 1.00 96.62 91 ALA A CA 1
ATOM 738 C C . ALA A 1 91 ? 7.223 -2.977 -16.847 1.00 96.62 91 ALA A C 1
ATOM 740 O O . ALA A 1 91 ? 7.706 -3.225 -17.954 1.00 96.62 91 ALA A O 1
ATOM 741 N N . ILE A 1 92 ? 7.230 -1.743 -16.332 1.00 96.69 92 ILE A N 1
ATOM 742 C CA . ILE A 1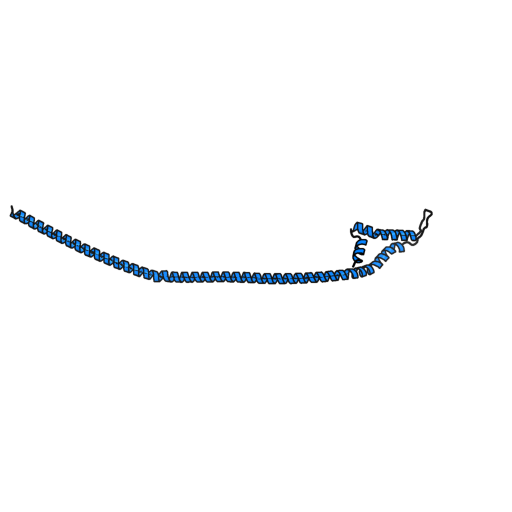 92 ? 7.889 -0.602 -16.979 1.00 96.69 92 ILE A CA 1
ATOM 743 C C . ILE A 1 92 ? 9.402 -0.812 -17.014 1.00 96.69 92 ILE A C 1
ATOM 745 O O . ILE A 1 92 ? 10.005 -0.576 -18.058 1.00 96.69 92 ILE A O 1
ATOM 749 N N . ARG A 1 93 ? 10.014 -1.297 -15.927 1.00 96.56 93 ARG A N 1
ATOM 750 C CA . ARG A 1 93 ? 11.454 -1.588 -15.877 1.00 96.56 93 ARG A CA 1
ATOM 751 C C . ARG A 1 93 ? 11.846 -2.621 -16.928 1.00 96.56 93 ARG A C 1
ATOM 753 O O . ARG A 1 93 ? 12.736 -2.356 -17.729 1.00 96.56 93 ARG A O 1
ATOM 760 N N . ILE A 1 94 ? 11.138 -3.750 -16.985 1.00 96.75 94 ILE A N 1
ATOM 761 C CA . ILE A 1 94 ? 11.402 -4.819 -17.958 1.00 96.75 94 ILE A CA 1
ATOM 762 C C . ILE A 1 94 ? 11.212 -4.312 -19.392 1.00 96.75 94 ILE A C 1
ATOM 764 O O . ILE A 1 94 ? 12.036 -4.600 -20.259 1.00 96.75 94 ILE A O 1
ATOM 768 N N . LYS A 1 95 ? 10.151 -3.539 -19.661 1.00 96.38 95 LYS A N 1
ATOM 769 C CA . LYS A 1 95 ? 9.938 -2.933 -20.985 1.00 96.38 95 LYS A CA 1
ATOM 770 C C . LYS A 1 95 ? 11.045 -1.944 -21.340 1.00 96.38 95 LYS A C 1
ATOM 772 O O . LYS A 1 95 ? 11.569 -2.020 -22.443 1.00 96.38 95 LYS A O 1
ATOM 777 N N . GLY A 1 96 ? 11.429 -1.073 -20.410 1.00 97.00 96 GLY A N 1
ATOM 778 C CA . GLY A 1 96 ? 12.507 -0.106 -20.603 1.00 97.00 96 GLY A CA 1
ATOM 779 C C . GLY A 1 96 ? 13.854 -0.780 -20.861 1.00 97.00 96 GLY A C 1
ATOM 780 O O . GLY A 1 96 ? 14.582 -0.364 -21.756 1.00 97.00 96 GLY A O 1
ATOM 781 N N . GLU A 1 97 ? 14.164 -1.862 -20.146 1.00 95.94 97 GLU A N 1
ATOM 782 C CA . GLU A 1 97 ? 15.366 -2.673 -20.377 1.00 95.94 97 GLU A CA 1
ATOM 783 C C . GLU A 1 97 ? 15.334 -3.366 -21.742 1.00 95.94 97 GLU A C 1
ATOM 785 O O . GLU A 1 97 ? 16.324 -3.336 -22.474 1.00 95.94 97 GLU A O 1
ATOM 790 N N . ALA A 1 98 ? 14.191 -3.941 -22.123 1.00 96.00 98 ALA A N 1
ATOM 791 C CA . ALA A 1 98 ? 14.022 -4.569 -23.429 1.00 96.00 98 ALA A CA 1
ATOM 792 C C . ALA A 1 98 ? 14.141 -3.554 -24.581 1.00 96.00 98 ALA A C 1
ATOM 794 O O . ALA A 1 98 ? 14.784 -3.839 -25.592 1.00 96.00 98 ALA A O 1
ATOM 795 N N . GLU A 1 99 ? 13.557 -2.364 -24.430 1.00 95.94 99 GLU A N 1
ATOM 796 C CA . GLU A 1 99 ? 13.655 -1.272 -25.401 1.00 95.94 99 GLU A CA 1
ATOM 797 C C . GLU A 1 99 ? 15.081 -0.727 -25.497 1.00 95.94 99 GLU A C 1
ATOM 799 O O . GLU A 1 99 ? 15.595 -0.572 -26.605 1.00 95.94 99 GLU A O 1
ATOM 804 N N . ALA A 1 100 ? 15.751 -0.501 -24.364 1.00 96.44 100 ALA A N 1
ATOM 805 C CA . ALA A 1 100 ? 17.143 -0.065 -24.332 1.00 96.44 100 ALA A CA 1
ATOM 806 C C . ALA A 1 100 ? 18.059 -1.079 -25.030 1.00 96.44 100 ALA A C 1
ATOM 808 O O . ALA A 1 100 ? 18.845 -0.696 -25.896 1.00 96.44 100 ALA A O 1
ATOM 809 N N . TYR A 1 101 ? 17.897 -2.372 -24.734 1.00 96.38 101 TYR A N 1
ATOM 810 C CA . TYR A 1 101 ? 18.651 -3.438 -25.390 1.00 96.38 101 TYR A CA 1
ATOM 811 C C . TYR A 1 101 ? 18.377 -3.492 -26.899 1.00 96.38 101 TYR A C 1
ATOM 813 O O . TYR A 1 101 ? 19.301 -3.630 -27.703 1.00 96.38 101 TYR A O 1
ATOM 821 N N . ALA A 1 102 ? 17.116 -3.342 -27.313 1.00 96.44 102 ALA A N 1
ATOM 822 C CA . ALA A 1 102 ? 16.754 -3.311 -28.726 1.00 96.44 102 ALA A CA 1
ATOM 823 C C . ALA A 1 102 ? 17.363 -2.102 -29.456 1.00 96.44 102 ALA A C 1
ATOM 825 O O . ALA A 1 102 ? 17.829 -2.244 -30.590 1.00 96.44 102 ALA A O 1
ATOM 826 N N . ILE A 1 103 ? 17.382 -0.927 -28.822 1.00 96.44 103 ILE A N 1
ATOM 827 C CA . ILE A 1 103 ? 18.004 0.285 -29.367 1.00 96.44 103 ILE A CA 1
ATOM 828 C C . ILE A 1 103 ? 19.519 0.114 -29.453 1.00 96.44 103 ILE A C 1
ATOM 830 O O . ILE A 1 103 ? 20.088 0.411 -30.499 1.00 96.44 103 ILE A O 1
ATOM 834 N N . GLU A 1 104 ? 20.170 -0.406 -28.413 1.00 96.12 104 GLU A N 1
ATOM 835 C CA . GLU A 1 104 ? 21.614 -0.655 -28.413 1.00 96.12 104 GLU A CA 1
ATOM 836 C C . GLU A 1 104 ? 22.007 -1.645 -29.515 1.00 96.12 104 GLU A C 1
ATOM 838 O O . GLU A 1 104 ? 22.929 -1.386 -30.290 1.00 96.12 104 GLU A O 1
ATOM 843 N N . ALA A 1 105 ? 21.262 -2.745 -29.652 1.00 96.25 105 ALA A N 1
ATOM 844 C CA . ALA A 1 105 ? 21.488 -3.729 -30.702 1.00 96.25 105 ALA A CA 1
ATOM 845 C C . ALA A 1 105 ? 21.313 -3.126 -32.106 1.00 96.25 105 ALA A C 1
ATOM 847 O O . ALA A 1 105 ? 22.135 -3.380 -32.991 1.00 96.25 105 ALA A O 1
ATOM 848 N N . ARG A 1 106 ? 20.280 -2.295 -32.317 1.00 95.81 106 ARG A N 1
ATOM 849 C CA . ARG A 1 106 ? 20.072 -1.577 -33.586 1.00 95.81 106 ARG A CA 1
ATOM 850 C C . ARG A 1 106 ? 21.181 -0.571 -33.859 1.00 95.81 106 ARG A C 1
ATOM 852 O O . ARG A 1 106 ? 21.748 -0.601 -34.944 1.00 95.81 106 ARG A O 1
ATOM 859 N N . ALA A 1 107 ? 21.537 0.256 -32.882 1.00 96.12 107 ALA A N 1
ATOM 860 C CA . ALA A 1 107 ? 22.595 1.252 -33.011 1.00 96.12 107 ALA A CA 1
ATOM 861 C C . ALA A 1 107 ? 23.948 0.597 -33.312 1.00 96.12 107 ALA A C 1
ATOM 863 O O . ALA A 1 107 ? 24.693 1.075 -34.165 1.00 96.12 107 ALA A O 1
ATOM 864 N N . LYS A 1 108 ? 24.251 -0.541 -32.676 1.00 96.06 108 LYS A N 1
ATOM 865 C CA . LYS A 1 108 ? 25.453 -1.324 -32.969 1.00 96.06 108 LYS A CA 1
ATOM 866 C C . LYS A 1 108 ? 25.427 -1.889 -34.388 1.00 96.06 108 LYS A C 1
ATOM 868 O O . LYS A 1 108 ? 26.416 -1.764 -35.105 1.00 96.06 108 LYS A O 1
ATOM 873 N N . ALA A 1 109 ? 24.302 -2.462 -34.813 1.00 95.56 109 ALA A N 1
ATOM 874 C CA . ALA A 1 109 ? 24.149 -2.965 -36.175 1.00 95.56 109 ALA A CA 1
ATOM 875 C C . ALA A 1 109 ? 24.290 -1.842 -37.219 1.00 95.56 109 ALA A C 1
ATOM 877 O O . ALA A 1 109 ? 24.965 -2.024 -38.230 1.00 95.56 109 ALA A O 1
ATOM 878 N N . GLU A 1 110 ? 23.708 -0.669 -36.969 1.00 93.69 110 GLU A N 1
ATOM 879 C CA . GLU A 1 110 ? 23.841 0.512 -37.827 1.00 93.69 110 GLU A CA 1
ATOM 880 C C . GLU A 1 110 ? 25.280 1.033 -37.863 1.00 93.69 110 GLU A C 1
ATOM 882 O O . GLU A 1 110 ? 25.797 1.310 -38.945 1.00 93.69 110 GLU A O 1
ATOM 887 N N . ALA A 1 111 ? 25.960 1.101 -36.716 1.00 93.88 111 ALA A N 1
ATOM 888 C CA . ALA A 1 111 ? 27.362 1.497 -36.635 1.00 93.88 111 ALA A CA 1
ATOM 889 C C . ALA A 1 111 ? 28.271 0.529 -37.408 1.00 93.88 111 ALA A C 1
ATOM 891 O O . ALA A 1 111 ? 29.119 0.967 -38.184 1.00 93.88 111 ALA A O 1
ATOM 892 N N . GLU A 1 112 ? 28.063 -0.783 -37.270 1.00 93.62 112 GLU A N 1
ATOM 893 C CA . GLU A 1 112 ? 28.789 -1.797 -38.040 1.00 93.62 112 GLU A CA 1
ATOM 894 C C . GLU A 1 112 ? 28.493 -1.697 -39.543 1.00 93.62 112 GLU A C 1
ATOM 896 O O . GLU A 1 112 ? 29.401 -1.835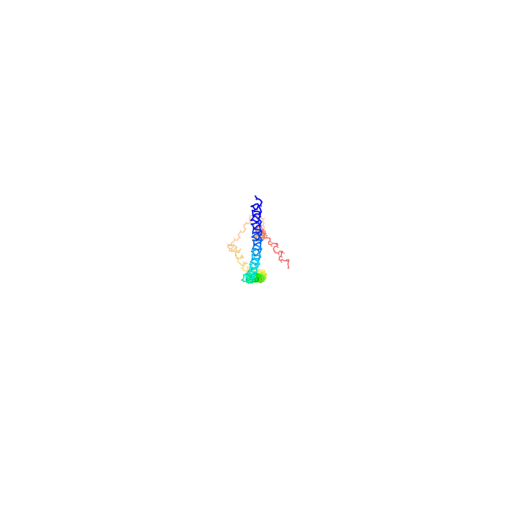 -40.365 1.00 93.62 112 GLU A O 1
ATOM 901 N N . GLN A 1 113 ? 27.242 -1.428 -39.930 1.00 94.00 113 GLN A N 1
ATOM 902 C CA . GLN A 1 113 ? 26.885 -1.202 -41.331 1.00 94.00 113 GLN A CA 1
ATOM 903 C C . GLN A 1 113 ? 27.537 0.062 -41.895 1.00 94.00 113 GLN A C 1
ATOM 905 O O . GLN A 1 113 ? 28.040 0.028 -43.018 1.00 94.00 113 GLN A O 1
ATOM 910 N N . MET A 1 114 ? 27.548 1.166 -41.147 1.00 89.31 114 MET A N 1
ATOM 911 C CA . MET A 1 114 ? 28.215 2.399 -41.565 1.00 89.31 114 MET A CA 1
ATOM 912 C C . MET A 1 114 ? 29.727 2.215 -41.650 1.00 89.31 114 MET A C 1
ATOM 914 O O . MET A 1 114 ? 30.318 2.681 -42.617 1.00 89.31 114 MET A O 1
ATOM 918 N N . ALA A 1 115 ? 30.342 1.490 -40.712 1.00 91.44 115 ALA A N 1
ATOM 919 C CA . ALA A 1 115 ? 31.764 1.164 -40.763 1.00 91.44 115 ALA A CA 1
ATOM 920 C C . ALA A 1 115 ? 32.101 0.346 -42.017 1.00 91.44 115 ALA A C 1
ATOM 922 O O . ALA A 1 115 ? 32.978 0.733 -42.782 1.00 91.44 115 ALA A O 1
ATOM 923 N N . LYS A 1 116 ? 31.332 -0.713 -42.306 1.00 91.94 116 LYS A N 1
ATOM 924 C CA . LYS A 1 116 ? 31.511 -1.518 -43.527 1.00 91.94 116 LYS A CA 1
ATOM 925 C C . LYS A 1 116 ? 31.283 -0.710 -44.802 1.00 91.94 116 LYS A C 1
ATOM 927 O O . LYS A 1 116 ? 32.016 -0.888 -45.769 1.00 91.94 116 LYS A O 1
ATOM 932 N N . LYS A 1 117 ? 30.284 0.181 -44.822 1.00 86.19 117 LYS A N 1
ATOM 933 C CA . LYS A 1 117 ? 30.068 1.102 -45.947 1.00 86.19 117 LYS A CA 1
ATOM 934 C C . LYS A 1 117 ? 31.240 2.068 -46.100 1.00 86.19 117 LYS A C 1
ATOM 936 O O . LYS A 1 117 ? 31.691 2.262 -47.217 1.00 86.19 117 LYS A O 1
ATOM 941 N N . ALA A 1 118 ? 31.750 2.638 -45.011 1.00 86.19 118 ALA A N 1
ATOM 942 C CA . ALA A 1 118 ? 32.889 3.547 -45.039 1.00 86.19 118 ALA A CA 1
ATOM 943 C C . ALA A 1 118 ? 34.172 2.848 -45.508 1.00 86.19 118 ALA A C 1
ATOM 945 O O . ALA A 1 118 ? 34.919 3.427 -46.288 1.00 86.19 118 ALA A O 1
ATOM 946 N N . ASP A 1 119 ? 34.411 1.608 -45.082 1.00 84.88 119 ASP A N 1
ATOM 947 C CA . ASP A 1 119 ? 35.560 0.824 -45.536 1.00 84.88 119 ASP A CA 1
ATOM 948 C C . ASP A 1 119 ? 35.423 0.435 -47.011 1.00 84.88 119 ASP A C 1
ATOM 950 O O . ASP A 1 119 ? 36.352 0.670 -47.778 1.00 84.88 119 ASP A O 1
ATOM 954 N N . ALA A 1 120 ? 34.236 0.002 -47.452 1.00 83.44 120 ALA A N 1
ATOM 955 C CA . ALA A 1 120 ? 33.975 -0.188 -48.876 1.00 83.44 120 ALA A CA 1
ATOM 956 C C . ALA A 1 120 ? 34.205 1.112 -49.663 1.00 83.44 120 ALA A C 1
ATOM 958 O O . ALA A 1 120 ? 34.809 1.090 -50.725 1.00 83.44 120 ALA A O 1
ATOM 959 N N . TRP A 1 121 ? 33.770 2.264 -49.148 1.00 77.94 121 TRP A N 1
ATOM 960 C CA . TRP A 1 121 ? 33.963 3.552 -49.814 1.00 77.94 121 TRP A CA 1
ATOM 961 C C . TRP A 1 121 ? 35.425 3.986 -49.873 1.00 77.94 121 TRP A C 1
ATOM 963 O O . TRP A 1 121 ? 35.778 4.653 -50.834 1.00 77.94 121 TRP A O 1
ATOM 973 N N . LYS A 1 122 ? 36.277 3.616 -48.912 1.00 77.06 122 LYS A N 1
ATOM 974 C CA . LYS A 1 122 ? 37.729 3.846 -49.016 1.00 77.06 122 LYS A CA 1
ATOM 975 C C . LYS A 1 122 ? 38.325 3.034 -50.162 1.00 77.06 122 LYS A C 1
ATOM 977 O O . LYS A 1 122 ? 39.001 3.605 -51.009 1.00 77.06 122 LYS A O 1
ATOM 982 N N . ASP A 1 123 ? 37.989 1.748 -50.237 1.00 76.44 123 ASP A N 1
ATOM 983 C CA . ASP A 1 123 ? 38.455 0.876 -51.320 1.00 76.44 123 ASP A CA 1
ATOM 984 C C . ASP A 1 123 ? 37.923 1.355 -52.687 1.00 76.44 123 ASP A C 1
ATOM 986 O O . ASP A 1 123 ? 38.641 1.364 -53.689 1.00 76.44 123 ASP A O 1
ATOM 990 N N . TYR A 1 124 ? 36.672 1.831 -52.727 1.00 66.69 124 TYR A N 1
ATOM 991 C CA . TYR A 1 124 ? 36.085 2.459 -53.910 1.00 66.69 124 TYR A CA 1
ATOM 992 C C . TYR A 1 124 ? 36.667 3.846 -54.204 1.00 66.69 124 TYR A C 1
ATOM 994 O O . TYR A 1 124 ? 36.694 4.211 -55.368 1.00 66.69 124 TYR A O 1
ATOM 1002 N N . GLN A 1 125 ? 37.133 4.627 -53.224 1.00 65.44 125 GLN A N 1
ATOM 1003 C CA . GLN A 1 125 ? 37.756 5.935 -53.461 1.00 65.44 125 GLN A CA 1
ATOM 1004 C C . GLN A 1 125 ? 39.078 5.786 -54.204 1.00 65.44 125 GLN A C 1
ATOM 1006 O O . GLN A 1 125 ? 39.311 6.540 -55.143 1.00 65.44 125 GLN A O 1
ATOM 1011 N N . ASP A 1 126 ? 39.894 4.792 -53.855 1.00 62.62 126 ASP A N 1
ATOM 1012 C CA . ASP A 1 126 ? 41.157 4.541 -54.552 1.00 62.62 126 ASP A CA 1
ATOM 1013 C C . ASP A 1 126 ? 40.913 4.125 -56.016 1.00 62.62 126 ASP A C 1
ATOM 1015 O O . ASP A 1 126 ? 41.565 4.636 -56.929 1.00 62.62 126 ASP A O 1
ATOM 1019 N N . ALA A 1 127 ? 39.913 3.273 -56.272 1.00 62.66 127 ALA A N 1
ATOM 1020 C CA . ALA A 1 127 ? 39.540 2.865 -57.630 1.00 62.66 127 ALA A CA 1
ATOM 1021 C C . ALA A 1 127 ? 38.800 3.968 -58.420 1.00 62.66 127 ALA A C 1
ATOM 1023 O O . ALA A 1 127 ? 39.091 4.193 -59.595 1.00 62.66 127 ALA A O 1
ATOM 1024 N N . ALA A 1 128 ? 37.876 4.694 -57.787 1.00 63.16 128 ALA A N 1
ATOM 1025 C CA . ALA A 1 128 ? 37.080 5.749 -58.415 1.00 63.16 128 ALA A CA 1
ATOM 1026 C C . ALA A 1 128 ? 37.879 7.039 -58.637 1.00 63.16 128 ALA A C 1
ATOM 1028 O O . ALA A 1 128 ? 37.599 7.765 -59.586 1.00 63.16 128 ALA A O 1
ATOM 1029 N N . MET A 1 129 ? 38.894 7.333 -57.814 1.00 62.81 129 MET A N 1
ATOM 1030 C CA . MET A 1 129 ? 39.834 8.421 -58.101 1.00 62.81 129 MET A CA 1
ATOM 1031 C C . MET A 1 129 ? 40.657 8.113 -59.348 1.00 62.81 129 MET A C 1
ATOM 1033 O O . MET A 1 129 ? 40.848 9.011 -60.162 1.00 62.81 129 MET A O 1
ATOM 1037 N N . ILE A 1 130 ? 41.109 6.868 -59.535 1.00 63.56 130 ILE A N 1
ATOM 1038 C CA . ILE A 1 130 ? 41.834 6.466 -60.749 1.00 63.56 130 ILE A CA 1
ATOM 1039 C C . ILE A 1 130 ? 40.934 6.609 -61.982 1.00 63.56 130 ILE A C 1
ATOM 1041 O O . ILE A 1 130 ? 41.366 7.194 -62.973 1.00 63.56 130 ILE A O 1
ATOM 1045 N N . ASP A 1 131 ? 39.686 6.147 -61.902 1.00 66.50 131 ASP A N 1
ATOM 1046 C CA . ASP A 1 131 ? 38.724 6.213 -63.009 1.00 66.50 131 ASP A CA 1
ATOM 1047 C C . ASP A 1 131 ? 38.328 7.664 -63.350 1.00 66.50 131 ASP A C 1
ATOM 1049 O O . ASP A 1 131 ? 38.435 8.103 -64.494 1.00 66.50 131 ASP A O 1
ATOM 1053 N N . MET A 1 132 ? 38.015 8.482 -62.338 1.00 65.69 132 MET A N 1
ATOM 1054 C CA . MET A 1 132 ? 37.708 9.905 -62.520 1.00 65.69 132 MET A CA 1
ATOM 1055 C C . MET A 1 132 ? 38.914 10.692 -63.055 1.00 65.69 132 MET A C 1
ATOM 1057 O O . MET A 1 132 ? 38.750 11.594 -63.876 1.00 65.69 132 MET A O 1
ATOM 1061 N N . VAL A 1 133 ? 40.139 10.370 -62.624 1.00 67.19 133 VAL A N 1
ATOM 1062 C CA . VAL A 1 133 ? 41.362 10.983 -63.167 1.00 67.19 133 VAL A CA 1
ATOM 1063 C C . VAL A 1 133 ? 41.582 10.546 -64.614 1.00 67.19 133 VAL A C 1
ATOM 1065 O O . VAL A 1 133 ? 41.894 11.399 -65.440 1.00 67.19 133 VAL A O 1
ATOM 1068 N N . LEU A 1 134 ? 41.365 9.274 -64.960 1.00 74.81 134 LEU A N 1
ATOM 1069 C CA . LEU A 1 134 ? 41.425 8.781 -66.342 1.00 74.81 134 LEU A CA 1
ATOM 1070 C C . LEU A 1 134 ? 40.420 9.490 -67.261 1.00 74.81 134 LEU A C 1
ATOM 1072 O O . LEU A 1 134 ? 40.771 9.822 -68.391 1.00 74.81 134 LEU A O 1
ATOM 1076 N N . GLU A 1 135 ? 39.216 9.799 -66.778 1.00 74.25 135 GLU A N 1
ATOM 1077 C CA . GLU A 1 135 ? 38.214 10.561 -67.536 1.00 74.25 135 GLU A CA 1
ATOM 1078 C C . GLU A 1 135 ? 38.505 12.070 -67.616 1.00 74.25 135 GLU A C 1
ATOM 1080 O O . GLU A 1 135 ? 38.176 12.730 -68.609 1.00 74.25 135 GLU A O 1
ATOM 1085 N N . MET A 1 136 ? 39.110 12.647 -66.574 1.00 74.69 136 MET A N 1
ATOM 1086 C CA . MET A 1 136 ? 39.402 14.083 -66.500 1.00 74.69 136 MET A CA 1
ATOM 1087 C C . MET A 1 136 ? 40.746 14.456 -67.143 1.00 74.69 136 MET A C 1
ATOM 1089 O O . MET A 1 136 ? 40.901 15.587 -67.608 1.00 74.69 136 MET A O 1
ATOM 1093 N N . LEU A 1 137 ? 41.693 13.518 -67.243 1.00 74.06 137 LEU A N 1
ATOM 1094 C CA . LEU A 1 137 ? 42.999 13.702 -67.886 1.00 74.06 137 LEU A CA 1
ATOM 1095 C C . LEU A 1 137 ? 42.889 14.198 -69.342 1.00 74.06 137 LEU A C 1
ATOM 1097 O O . LEU A 1 137 ? 43.561 15.178 -69.666 1.00 74.06 137 LEU A O 1
ATOM 1101 N N . PRO A 1 138 ? 42.032 13.627 -70.216 1.00 81.38 138 PRO A N 1
ATOM 1102 C CA . PRO A 1 138 ? 41.844 14.120 -71.579 1.00 81.38 138 PRO A CA 1
ATOM 1103 C C . PRO A 1 138 ? 41.307 15.551 -71.633 1.00 81.38 138 PRO A C 1
ATOM 1105 O O . PRO A 1 138 ? 41.719 16.320 -72.495 1.00 81.38 138 PRO A O 1
ATOM 1108 N N . LYS A 1 139 ? 40.413 15.930 -70.710 1.00 79.50 139 LYS A N 1
ATOM 1109 C CA . LYS A 1 139 ? 39.826 17.279 -70.661 1.00 79.50 139 LYS A CA 1
ATOM 1110 C C . LYS A 1 139 ? 40.855 18.315 -70.223 1.00 79.50 139 LYS A C 1
ATOM 1112 O O . LYS A 1 139 ? 40.948 19.374 -70.830 1.00 79.50 139 LYS A O 1
ATOM 1117 N N . ILE A 1 140 ? 41.666 17.986 -69.218 1.00 76.00 140 ILE A N 1
ATOM 1118 C CA . ILE A 1 140 ? 42.764 18.847 -68.765 1.00 76.00 140 ILE A CA 1
ATOM 1119 C C . ILE A 1 140 ? 43.839 18.953 -69.854 1.00 76.00 140 ILE A C 1
ATOM 1121 O O . ILE A 1 140 ? 44.303 20.051 -70.143 1.00 76.00 140 ILE A O 1
ATOM 1125 N N . ALA A 1 141 ? 44.200 17.846 -70.509 1.00 74.88 141 ALA A N 1
ATOM 1126 C CA . ALA A 1 141 ? 45.135 17.864 -71.632 1.00 74.88 141 ALA A CA 1
ATOM 1127 C C . ALA A 1 141 ? 44.601 18.701 -72.808 1.00 74.88 141 ALA A C 1
ATOM 1129 O O . ALA A 1 141 ? 45.350 19.496 -73.372 1.00 74.88 141 ALA A O 1
ATOM 1130 N N . ALA A 1 142 ? 43.309 18.582 -73.133 1.00 78.25 142 ALA A N 1
ATOM 1131 C CA . ALA A 1 142 ? 42.651 19.396 -74.151 1.00 78.25 142 ALA A CA 1
ATOM 1132 C C . ALA A 1 142 ? 42.699 20.888 -73.791 1.00 78.25 142 ALA A C 1
ATOM 1134 O O . ALA A 1 142 ? 43.126 21.690 -74.617 1.00 78.25 142 ALA A O 1
ATOM 1135 N N . GLU A 1 143 ? 42.374 21.250 -72.551 1.00 76.56 143 GLU A N 1
ATOM 1136 C CA . GLU A 1 143 ? 42.363 22.6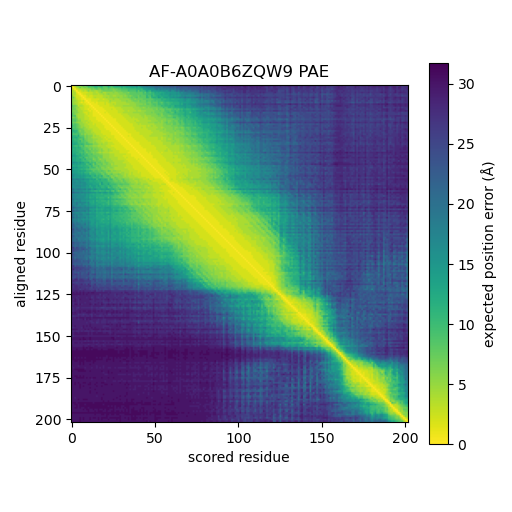41 -72.088 1.00 76.56 143 GLU A CA 1
ATOM 1137 C C . GLU A 1 143 ? 43.774 23.251 -72.020 1.00 76.56 143 GLU A C 1
ATOM 1139 O O . GLU A 1 143 ? 43.985 24.390 -72.426 1.00 76.56 143 GLU A O 1
ATOM 1144 N N . ILE A 1 144 ? 44.781 22.477 -71.605 1.00 73.19 144 ILE A N 1
ATOM 1145 C CA . ILE A 1 144 ? 46.194 22.899 -71.625 1.00 73.19 144 ILE A CA 1
ATOM 1146 C C . ILE A 1 144 ? 46.722 23.007 -73.068 1.00 73.19 144 ILE A C 1
ATOM 1148 O O . ILE A 1 144 ? 47.569 23.851 -73.366 1.00 73.19 144 ILE A O 1
ATOM 1152 N N . SER A 1 145 ? 46.214 22.186 -73.991 1.00 70.31 145 SER A N 1
ATOM 1153 C CA . SER A 1 145 ? 46.574 22.228 -75.416 1.00 70.31 145 SER A CA 1
ATOM 1154 C C . SER A 1 145 ? 45.789 23.268 -76.231 1.00 70.31 145 SER A C 1
ATOM 1156 O O . SER A 1 145 ? 46.197 23.612 -77.346 1.00 70.31 145 SER A O 1
ATOM 1158 N N . ALA A 1 146 ? 44.699 23.821 -75.692 1.00 75.81 146 ALA A N 1
ATOM 1159 C CA . ALA A 1 146 ? 43.871 24.813 -76.375 1.00 75.81 146 ALA A CA 1
ATOM 1160 C C . ALA A 1 146 ? 44.630 26.127 -76.673 1.00 75.81 146 ALA A C 1
ATOM 1162 O O . ALA A 1 146 ? 44.555 26.612 -77.808 1.00 75.81 146 ALA A O 1
ATOM 1163 N N . PRO A 1 147 ? 45.452 26.680 -75.756 1.00 69.25 147 PRO A N 1
ATOM 1164 C CA . PRO A 1 147 ? 46.344 27.792 -76.073 1.00 69.25 147 PRO A CA 1
ATOM 1165 C C . PRO A 1 147 ? 47.407 27.424 -77.115 1.00 69.25 147 PRO A C 1
ATOM 1167 O O . PRO A 1 147 ? 47.715 28.245 -77.970 1.00 69.25 147 PRO A O 1
ATOM 1170 N N . LEU A 1 148 ? 47.937 26.194 -77.097 1.00 62.44 148 LEU A N 1
ATOM 1171 C CA . LEU A 1 148 ? 48.985 25.746 -78.027 1.00 62.44 148 LEU A CA 1
ATOM 1172 C C . LEU A 1 148 ? 48.464 25.544 -79.457 1.00 62.44 148 LEU A C 1
ATOM 1174 O O . LEU A 1 148 ? 49.186 25.812 -80.415 1.00 62.44 148 LEU A O 1
ATOM 1178 N N . THR A 1 149 ? 47.200 25.146 -79.610 1.00 68.19 149 THR A N 1
ATOM 1179 C CA . THR A 1 149 ? 46.547 24.975 -80.919 1.00 68.19 149 THR A CA 1
ATOM 1180 C C . THR A 1 149 ? 46.275 26.326 -81.597 1.00 68.19 149 THR A C 1
ATOM 1182 O O . THR A 1 149 ? 46.315 26.437 -82.822 1.00 68.19 149 THR A O 1
ATOM 1185 N N . ASN A 1 150 ? 46.065 27.384 -80.807 1.00 66.12 150 ASN A N 1
ATOM 1186 C CA . ASN A 1 150 ? 45.838 28.745 -81.300 1.00 66.12 150 ASN A CA 1
ATOM 1187 C C . ASN A 1 150 ? 47.129 29.505 -81.664 1.00 66.12 150 ASN A C 1
ATOM 1189 O O . ASN A 1 150 ? 47.058 30.594 -82.240 1.00 66.12 150 ASN A O 1
ATOM 1193 N N . VAL A 1 151 ? 48.318 28.948 -81.401 1.00 59.81 151 VAL A N 1
ATOM 1194 C CA . VAL A 1 151 ? 49.590 29.575 -81.788 1.00 59.81 151 VAL A CA 1
ATOM 1195 C C . VAL A 1 151 ? 50.050 29.045 -83.149 1.00 59.81 151 VAL A C 1
ATOM 1197 O O . VAL A 1 151 ? 50.774 28.062 -83.254 1.00 59.81 151 VAL A O 1
ATOM 1200 N N . ARG A 1 152 ? 49.678 29.745 -84.229 1.00 57.56 152 ARG A N 1
ATOM 1201 C CA . ARG A 1 152 ? 50.107 29.414 -85.608 1.00 57.56 152 ARG A CA 1
ATOM 1202 C C . ARG A 1 152 ? 51.610 29.595 -85.870 1.00 57.56 152 ARG A C 1
ATOM 1204 O O . ARG A 1 152 ? 52.122 29.030 -86.832 1.00 57.56 152 ARG A O 1
ATOM 1211 N N . LYS A 1 153 ? 52.315 30.404 -85.069 1.00 52.41 153 LYS A N 1
ATOM 1212 C CA . LYS A 1 153 ? 53.762 30.639 -85.206 1.00 52.41 153 LYS A CA 1
ATOM 1213 C C . LYS A 1 153 ? 54.363 31.135 -83.890 1.00 52.41 153 LYS A C 1
ATOM 1215 O O . LYS A 1 153 ? 54.251 32.314 -83.560 1.00 52.41 153 LYS A O 1
ATOM 1220 N N . VAL A 1 154 ? 55.050 30.254 -83.166 1.00 57.88 154 VAL A N 1
ATOM 1221 C CA . VAL A 1 154 ? 55.917 30.656 -82.049 1.00 57.88 154 VAL A CA 1
ATOM 1222 C C . VAL A 1 154 ? 57.168 31.291 -82.654 1.00 57.88 154 VAL A C 1
ATOM 1224 O O . VAL A 1 154 ? 58.061 30.594 -83.127 1.00 57.88 154 VAL A O 1
ATOM 1227 N N . THR A 1 155 ? 57.228 32.620 -82.693 1.00 56.47 155 THR A N 1
ATOM 1228 C CA . THR A 1 155 ? 58.452 33.324 -83.097 1.00 56.47 155 THR A CA 1
ATOM 1229 C C . THR A 1 155 ? 59.210 33.691 -81.831 1.00 56.47 155 THR A C 1
ATOM 1231 O O . THR A 1 155 ? 58.873 34.659 -81.156 1.00 56.47 155 THR A O 1
ATOM 1234 N N . MET A 1 156 ? 60.201 32.875 -81.474 1.00 49.19 156 MET A N 1
ATOM 1235 C CA . MET A 1 156 ? 61.051 33.119 -80.312 1.00 49.19 156 MET A CA 1
ATOM 1236 C C . MET A 1 156 ? 62.054 34.224 -80.661 1.00 49.19 156 MET A C 1
ATOM 1238 O O . MET A 1 156 ? 63.056 33.982 -81.330 1.00 49.19 156 MET A O 1
ATOM 1242 N N . VAL A 1 157 ? 61.761 35.458 -80.253 1.00 49.34 157 VAL A N 1
ATOM 1243 C CA . VAL A 1 157 ? 62.697 36.580 -80.385 1.00 49.34 157 VAL A CA 1
ATOM 1244 C C . VAL A 1 157 ? 63.703 36.527 -79.243 1.00 49.34 157 VAL A C 1
ATOM 1246 O O . VAL A 1 157 ? 63.424 36.924 -78.115 1.00 49.34 157 VAL A O 1
ATOM 1249 N N . SER A 1 158 ? 64.886 35.999 -79.545 1.00 40.94 158 SER A N 1
ATOM 1250 C CA . SER A 1 158 ? 66.036 36.079 -78.654 1.00 40.94 158 SER A CA 1
ATOM 1251 C C . SER A 1 158 ? 66.730 37.422 -78.825 1.00 40.94 158 SER A C 1
ATOM 1253 O O . SER A 1 158 ? 67.373 37.679 -79.842 1.00 40.94 158 SER A O 1
ATOM 1255 N N . SER A 1 159 ? 66.611 38.280 -77.817 1.00 50.69 159 SER A N 1
ATOM 1256 C CA . SER A 1 159 ? 67.483 39.440 -77.652 1.00 50.69 159 SER A CA 1
ATOM 1257 C C . SER A 1 159 ? 68.641 39.059 -76.726 1.00 50.69 159 SER A C 1
ATOM 1259 O O . SER A 1 159 ? 68.661 39.439 -75.558 1.00 50.69 159 SER A O 1
ATOM 1261 N N . GLY A 1 160 ? 69.595 38.269 -77.232 1.00 42.12 160 GLY A N 1
ATOM 1262 C CA . GLY A 1 160 ? 70.856 37.988 -76.536 1.00 42.12 160 GLY A CA 1
ATOM 1263 C C . GLY A 1 160 ? 71.476 36.631 -76.878 1.00 42.12 160 GLY A C 1
ATOM 1264 O O . GLY A 1 160 ? 70.787 35.620 -76.941 1.00 42.12 160 GLY A O 1
ATOM 1265 N N . LYS A 1 161 ? 72.799 36.602 -77.094 1.00 51.53 161 LYS A N 1
ATOM 1266 C CA . LYS A 1 161 ? 73.602 35.389 -77.344 1.00 51.53 161 LYS A CA 1
ATOM 1267 C C . LYS A 1 161 ? 73.379 34.338 -76.242 1.00 51.53 161 LYS A C 1
ATOM 1269 O O . LYS A 1 161 ? 73.921 34.461 -75.149 1.00 51.53 161 LYS A O 1
ATOM 1274 N N . GLY A 1 162 ? 72.616 33.298 -76.557 1.00 52.75 162 GLY A N 1
ATOM 1275 C CA . GLY A 1 162 ? 72.415 32.106 -75.731 1.00 52.75 162 GLY A CA 1
ATOM 1276 C C . GLY A 1 162 ? 71.358 31.206 -76.366 1.00 52.75 162 GLY A C 1
ATOM 1277 O O . GLY A 1 162 ? 70.394 31.726 -76.917 1.00 52.75 162 GLY A O 1
ATOM 1278 N N . GLU A 1 163 ? 71.563 29.885 -76.335 1.00 55.84 163 GLU A N 1
ATOM 1279 C CA . GLU A 1 163 ? 70.739 28.883 -77.031 1.00 55.84 163 GLU A CA 1
ATOM 1280 C C . GLU A 1 163 ? 69.225 29.096 -76.855 1.00 55.84 163 GLU A C 1
ATOM 1282 O O . GLU A 1 163 ? 68.700 29.279 -75.751 1.00 55.84 163 GLU A O 1
ATOM 1287 N N . VAL A 1 164 ? 68.541 29.087 -77.999 1.00 52.53 164 VAL A N 1
ATOM 1288 C CA . VAL A 1 164 ? 67.132 29.430 -78.201 1.00 52.53 164 VAL A CA 1
ATOM 1289 C C . VAL A 1 164 ? 66.447 28.194 -78.769 1.00 52.53 164 VAL A C 1
ATOM 1291 O O . VAL A 1 164 ? 66.861 27.690 -79.810 1.00 52.53 164 VAL A O 1
ATOM 1294 N N . GLY A 1 165 ? 65.402 27.700 -78.109 1.00 57.84 165 GLY A N 1
ATOM 1295 C CA . GLY A 1 165 ? 64.642 26.546 -78.577 1.00 57.84 165 GLY A CA 1
ATOM 1296 C C . GLY A 1 165 ? 63.609 26.078 -77.560 1.00 57.84 165 GLY A C 1
ATOM 1297 O O . GLY A 1 165 ? 63.637 26.496 -76.400 1.00 57.84 165 GLY A O 1
ATOM 1298 N N . ALA A 1 166 ? 62.711 25.192 -78.004 1.00 56.44 166 ALA A N 1
ATOM 1299 C CA . ALA A 1 166 ? 61.622 24.603 -77.219 1.00 56.44 166 ALA A CA 1
ATOM 1300 C C . ALA A 1 166 ? 62.055 24.148 -75.814 1.00 56.44 166 ALA A C 1
ATOM 1302 O O . ALA A 1 166 ? 61.275 24.292 -74.889 1.00 56.44 166 ALA A O 1
ATOM 1303 N N . LEU A 1 167 ? 63.315 23.739 -75.630 1.00 55.91 167 LEU A N 1
ATOM 1304 C CA . LEU A 1 167 ? 63.935 23.396 -74.345 1.00 55.91 167 LEU A CA 1
ATOM 1305 C C . LEU A 1 167 ? 63.739 24.434 -73.223 1.00 55.91 167 LEU A C 1
ATOM 1307 O O . LEU A 1 167 ? 63.541 24.026 -72.086 1.00 55.91 167 LEU A O 1
ATOM 1311 N N . LYS A 1 168 ? 63.744 25.752 -73.490 1.00 60.72 168 LYS A N 1
ATOM 1312 C CA . LYS A 1 168 ? 63.454 26.759 -72.442 1.00 60.72 168 LYS A CA 1
ATOM 1313 C C . LYS A 1 168 ? 61.974 26.807 -72.060 1.00 60.72 168 LYS A C 1
ATOM 1315 O O . LYS A 1 168 ? 61.684 26.929 -70.879 1.00 60.72 168 LYS A O 1
ATOM 1320 N N . LEU A 1 169 ? 61.066 26.645 -73.025 1.00 56.03 169 LEU A N 1
ATOM 1321 C CA . LEU A 1 169 ? 59.627 26.525 -72.758 1.00 56.03 169 LEU A CA 1
ATOM 1322 C C . LEU A 1 169 ? 59.326 25.224 -72.015 1.00 56.03 169 LEU A C 1
ATOM 1324 O O . LEU A 1 169 ? 58.599 25.240 -71.031 1.00 56.03 169 LEU A O 1
ATOM 1328 N N . THR A 1 170 ? 59.934 24.109 -72.422 1.00 61.59 170 THR A N 1
ATOM 1329 C CA . THR A 1 170 ? 59.803 22.837 -71.710 1.00 61.59 170 THR A CA 1
ATOM 1330 C C . THR A 1 170 ? 60.384 22.939 -70.300 1.00 61.59 170 THR A C 1
ATOM 1332 O O . THR A 1 170 ? 59.776 22.417 -69.378 1.00 61.59 170 THR A O 1
ATOM 1335 N N . ASN A 1 171 ? 61.494 23.661 -70.100 1.00 65.25 171 ASN A N 1
ATOM 1336 C CA . ASN A 1 171 ? 62.081 23.884 -68.775 1.00 65.25 171 ASN A CA 1
ATOM 1337 C C . ASN A 1 171 ? 61.270 24.855 -67.904 1.00 65.25 171 ASN A C 1
ATOM 1339 O O . ASN A 1 171 ? 61.194 24.642 -66.699 1.00 65.25 171 ASN A O 1
ATOM 1343 N N . GLU A 1 172 ? 60.642 25.891 -68.467 1.00 63.56 172 GLU A N 1
ATOM 1344 C CA . GLU A 1 172 ? 59.716 26.766 -67.731 1.00 63.56 172 GLU A CA 1
ATOM 1345 C C . GLU A 1 172 ? 58.433 26.026 -67.359 1.00 63.56 172 GLU A C 1
ATOM 1347 O O . GLU A 1 172 ? 57.991 26.121 -66.218 1.00 63.56 172 GLU A O 1
ATOM 1352 N N . VAL A 1 173 ? 57.877 25.224 -68.271 1.00 62.72 173 VAL A N 1
ATOM 1353 C CA . VAL A 1 173 ? 56.715 24.371 -67.989 1.00 62.72 173 VAL A CA 1
ATOM 1354 C C . VAL A 1 173 ? 57.067 23.307 -66.949 1.00 62.72 173 VAL A C 1
ATOM 1356 O O . VAL A 1 173 ? 56.311 23.136 -65.998 1.00 62.72 173 VAL A O 1
ATOM 1359 N N . MET A 1 174 ? 58.235 22.663 -67.048 1.00 65.62 174 MET A N 1
ATOM 1360 C CA . MET A 1 174 ? 58.742 21.747 -66.017 1.00 65.62 174 MET A CA 1
ATOM 1361 C C . MET A 1 174 ? 58.936 22.464 -64.677 1.00 65.62 174 MET A C 1
ATOM 1363 O O . MET A 1 174 ? 58.511 21.954 -63.652 1.00 65.62 174 MET A O 1
ATOM 1367 N N . SER A 1 175 ? 59.479 23.683 -64.671 1.00 64.06 175 SER A N 1
ATOM 1368 C CA . SER A 1 175 ? 59.674 24.475 -63.447 1.00 64.06 175 SER A CA 1
ATOM 1369 C C . SER A 1 175 ? 58.350 24.913 -62.809 1.00 64.06 175 SER A C 1
ATOM 1371 O O . SER A 1 175 ? 58.242 24.994 -61.586 1.00 64.06 175 SER A O 1
ATOM 1373 N N . ILE A 1 176 ? 57.327 25.209 -63.617 1.00 65.75 176 ILE A N 1
ATOM 1374 C CA . ILE A 1 176 ? 55.968 25.494 -63.137 1.00 65.75 176 ILE A CA 1
ATOM 1375 C C . ILE A 1 176 ? 55.332 24.210 -62.596 1.00 65.75 176 ILE A C 1
ATOM 1377 O O . ILE A 1 176 ? 54.701 24.248 -61.544 1.00 65.75 176 ILE A O 1
ATOM 1381 N N . MET A 1 177 ? 55.555 23.069 -63.247 1.00 65.62 177 MET A N 1
ATOM 1382 C CA . MET A 1 177 ? 55.087 21.757 -62.798 1.00 65.62 177 MET A CA 1
ATOM 1383 C C . MET A 1 177 ? 55.767 21.295 -61.501 1.00 65.62 177 MET A C 1
ATOM 1385 O O . MET A 1 177 ? 55.103 20.725 -60.642 1.00 65.62 177 MET A O 1
ATOM 1389 N N . GLU A 1 178 ? 57.046 21.615 -61.300 1.00 73.06 178 GLU A N 1
ATOM 1390 C CA . GLU A 1 178 ? 57.776 21.377 -60.048 1.00 73.06 178 GLU A CA 1
ATOM 1391 C C . GLU A 1 178 ? 57.301 22.283 -58.902 1.00 73.06 178 GLU A C 1
ATOM 1393 O O . GLU A 1 178 ? 57.308 21.873 -57.741 1.00 73.06 178 GLU A O 1
ATOM 1398 N N . LYS A 1 179 ? 56.866 23.514 -59.205 1.00 68.62 179 LYS A N 1
ATOM 1399 C CA . LYS A 1 179 ? 56.375 24.481 -58.203 1.00 68.62 179 LYS A CA 1
ATOM 1400 C C . LYS A 1 179 ? 54.868 24.401 -57.955 1.00 68.62 179 LYS A C 1
ATOM 1402 O O . LYS A 1 179 ? 54.384 24.915 -56.953 1.00 68.62 179 LYS A O 1
ATOM 1407 N N . LEU A 1 180 ? 54.116 23.750 -58.835 1.00 68.62 180 LEU A N 1
ATOM 1408 C CA . LEU A 1 180 ? 52.673 23.559 -58.692 1.00 68.62 180 LEU A CA 1
ATOM 1409 C C . LEU A 1 180 ? 52.292 22.858 -57.372 1.00 68.62 180 LEU A C 1
ATOM 1411 O O . LEU A 1 180 ? 51.404 23.366 -56.684 1.00 68.62 180 LEU A O 1
ATOM 1415 N N . PRO A 1 181 ? 52.973 21.775 -56.944 1.00 67.25 181 PRO A N 1
ATOM 1416 C CA . PRO A 1 181 ? 52.679 21.120 -55.673 1.00 67.25 181 PRO A CA 1
ATOM 1417 C C . PRO A 1 181 ? 52.819 22.046 -54.460 1.00 67.25 181 PRO A C 1
ATOM 1419 O O . PRO A 1 181 ? 51.973 22.006 -53.570 1.00 67.25 181 PRO A O 1
ATOM 1422 N N . SER A 1 182 ? 53.835 22.915 -54.434 1.00 67.12 182 SER A N 1
ATOM 1423 C CA . SER A 1 182 ? 54.070 23.824 -53.306 1.00 67.12 182 SER A CA 1
ATOM 1424 C C . SER A 1 182 ? 53.093 25.002 -53.276 1.00 67.12 182 SER A C 1
ATOM 1426 O O . SER A 1 182 ? 52.724 25.468 -52.201 1.00 67.12 182 SER A O 1
ATOM 1428 N N . VAL A 1 183 ? 52.601 25.460 -54.432 1.00 68.88 183 VAL A N 1
ATOM 1429 C CA . VAL A 1 183 ? 51.539 26.481 -54.498 1.00 68.88 183 VAL A CA 1
ATOM 1430 C C . VAL A 1 183 ? 50.208 25.926 -53.988 1.00 68.88 183 VAL A C 1
ATOM 1432 O O . VAL A 1 183 ? 49.517 26.598 -53.223 1.00 68.88 183 VAL A O 1
ATOM 1435 N N . VAL A 1 184 ? 49.864 24.688 -54.355 1.00 64.44 184 VAL A N 1
ATOM 1436 C CA . VAL A 1 184 ? 48.654 24.018 -53.855 1.00 64.44 184 VAL A CA 1
ATOM 1437 C C . VAL A 1 184 ? 48.759 23.756 -52.350 1.00 64.44 184 VAL A C 1
ATOM 1439 O O . VAL A 1 184 ? 47.803 24.011 -51.620 1.00 64.44 184 VAL A O 1
ATOM 1442 N N . GLU A 1 185 ? 49.929 23.339 -51.867 1.00 69.44 185 GLU A N 1
ATOM 1443 C CA . GLU A 1 185 ? 50.209 23.130 -50.442 1.00 69.44 185 GLU A CA 1
ATOM 1444 C C . GLU A 1 185 ? 50.073 24.422 -49.622 1.00 69.44 185 GLU A C 1
ATOM 1446 O O . GLU A 1 185 ? 49.434 24.415 -48.572 1.00 69.44 185 GLU A O 1
ATOM 1451 N N . ASN A 1 186 ? 50.575 25.550 -50.130 1.00 66.31 186 ASN A N 1
ATOM 1452 C CA . ASN A 1 186 ? 50.464 26.846 -49.454 1.00 66.31 186 ASN A CA 1
ATOM 1453 C C . ASN A 1 186 ? 49.028 27.395 -49.420 1.00 66.31 186 ASN A C 1
ATOM 1455 O O . ASN A 1 186 ? 48.673 28.106 -48.483 1.00 66.31 186 ASN A O 1
ATOM 1459 N N . LEU A 1 187 ? 48.203 27.087 -50.426 1.00 61.00 187 LEU A N 1
ATOM 1460 C CA . LEU A 1 187 ? 46.819 27.571 -50.507 1.00 61.00 187 LEU A CA 1
ATOM 1461 C C . LEU A 1 187 ? 45.814 26.676 -49.773 1.00 61.00 187 LEU A C 1
ATOM 1463 O O . LEU A 1 187 ? 44.784 27.167 -49.320 1.00 61.00 187 LEU A O 1
ATOM 1467 N N . THR A 1 188 ? 46.090 25.375 -49.660 1.00 59.34 188 THR A N 1
ATOM 1468 C CA . THR A 1 188 ? 45.146 24.391 -49.095 1.00 59.34 188 THR A CA 1
ATOM 1469 C C . THR A 1 188 ? 45.620 23.765 -47.783 1.00 59.34 188 THR A C 1
ATOM 1471 O O . THR A 1 188 ? 44.838 23.097 -47.111 1.00 59.34 188 THR A O 1
ATOM 1474 N N . GLY A 1 189 ? 46.883 23.976 -47.394 1.00 59.84 189 GLY A N 1
ATOM 1475 C CA . GLY A 1 189 ? 47.496 23.382 -46.202 1.00 59.84 189 GLY A CA 1
ATOM 1476 C C . GLY A 1 189 ? 47.792 21.882 -46.326 1.00 59.84 189 GLY A C 1
ATOM 1477 O O . GLY A 1 189 ? 48.194 21.258 -45.344 1.00 59.84 189 GLY A O 1
ATOM 1478 N N . ILE A 1 190 ? 47.588 21.285 -47.507 1.00 62.72 190 ILE A N 1
ATOM 1479 C CA . ILE A 1 190 ? 47.746 19.848 -47.749 1.00 62.72 190 ILE A CA 1
ATOM 1480 C C . ILE A 1 190 ? 48.996 19.607 -48.602 1.00 62.72 190 ILE A C 1
ATOM 1482 O O . ILE A 1 190 ? 49.033 19.924 -49.790 1.00 62.72 190 ILE A O 1
ATOM 1486 N N . SER A 1 191 ? 50.02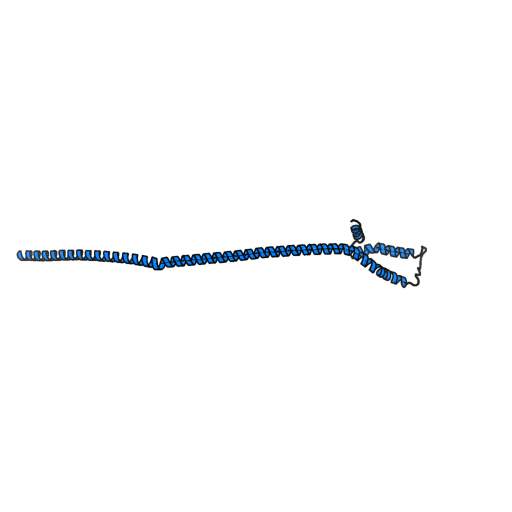5 19.001 -48.006 1.00 57.81 191 SER A N 1
ATOM 1487 C CA . SER A 1 191 ? 51.261 18.623 -48.699 1.00 57.81 191 SER A CA 1
ATOM 1488 C C . SER A 1 191 ? 51.054 17.379 -49.569 1.00 57.81 191 SER A C 1
ATOM 1490 O O . SER A 1 191 ? 51.024 16.253 -49.062 1.00 57.81 191 SER A O 1
ATOM 1492 N N . ILE A 1 192 ? 50.996 17.546 -50.890 1.00 59.66 192 ILE A N 1
ATOM 1493 C CA . ILE A 1 192 ? 50.868 16.434 -51.855 1.00 59.66 192 ILE A CA 1
ATOM 1494 C C . ILE A 1 192 ? 52.035 15.437 -51.708 1.00 59.66 192 ILE A C 1
ATOM 1496 O O . ILE A 1 192 ? 51.832 14.224 -51.723 1.00 59.66 192 ILE A O 1
ATOM 1500 N N . ALA A 1 193 ? 53.252 15.927 -51.437 1.00 62.31 193 ALA A N 1
ATOM 1501 C CA . ALA A 1 193 ? 54.426 15.085 -51.183 1.00 62.31 193 ALA A CA 1
ATOM 1502 C C . ALA A 1 193 ? 54.290 14.211 -49.918 1.00 62.31 193 ALA A C 1
ATOM 1504 O O . ALA A 1 193 ? 54.862 13.122 -49.844 1.00 62.31 193 ALA A O 1
ATOM 1505 N N . LYS A 1 194 ? 53.524 14.672 -48.921 1.00 58.47 194 LYS A N 1
ATOM 1506 C CA . LYS A 1 194 ? 53.259 13.939 -47.675 1.00 58.47 194 LYS A CA 1
ATOM 1507 C C . LYS A 1 194 ? 52.109 12.948 -47.857 1.00 58.47 194 LYS A C 1
ATOM 1509 O O . LYS A 1 194 ? 52.228 11.828 -47.372 1.00 58.47 194 LYS A O 1
ATOM 1514 N N . ALA A 1 195 ? 51.082 13.324 -48.625 1.00 58.09 195 ALA A N 1
ATOM 1515 C CA . ALA A 1 195 ? 49.980 12.448 -49.023 1.00 58.09 195 ALA A CA 1
ATOM 1516 C C . ALA A 1 195 ? 50.463 11.257 -49.876 1.00 58.09 195 ALA A C 1
ATOM 1518 O O . ALA A 1 195 ? 50.092 10.119 -49.613 1.00 58.09 195 ALA A O 1
ATOM 1519 N N . MET A 1 196 ? 51.387 11.477 -50.820 1.00 54.50 196 MET A N 1
ATOM 1520 C CA . MET A 1 196 ? 51.981 10.385 -51.609 1.00 54.50 196 MET A CA 1
ATOM 1521 C C . MET A 1 196 ? 52.896 9.468 -50.776 1.00 54.50 196 MET A C 1
ATOM 1523 O O . MET A 1 196 ? 52.898 8.251 -50.965 1.00 54.50 196 MET A O 1
ATOM 1527 N N . LYS A 1 197 ? 53.658 10.016 -49.815 1.00 54.03 197 LYS A N 1
ATOM 1528 C CA . LYS A 1 197 ? 54.521 9.212 -48.925 1.00 54.03 197 LYS A CA 1
ATOM 1529 C C . LYS A 1 197 ? 53.740 8.388 -47.899 1.00 54.03 197 LYS A C 1
ATOM 1531 O O . LYS A 1 197 ? 54.234 7.334 -47.507 1.00 54.03 197 LYS A O 1
ATOM 1536 N N . SER A 1 198 ? 52.562 8.837 -47.459 1.00 47.69 198 SER A N 1
ATOM 1537 C CA . SER A 1 198 ? 51.697 8.037 -46.580 1.00 47.69 198 SER A CA 1
ATOM 1538 C C . SER A 1 198 ? 51.046 6.860 -47.303 1.00 47.69 198 SER A C 1
ATOM 1540 O O . SER A 1 198 ? 50.809 5.837 -46.671 1.00 47.69 198 SER A O 1
ATOM 1542 N N . THR A 1 199 ? 50.823 6.972 -48.615 1.00 46.69 199 THR A N 1
ATOM 1543 C CA . THR A 1 199 ? 50.234 5.899 -49.432 1.00 46.69 199 THR A CA 1
ATOM 1544 C C . THR A 1 199 ? 51.265 4.849 -49.859 1.00 46.69 199 THR A C 1
ATOM 1546 O O . THR A 1 199 ? 50.945 3.672 -49.906 1.00 46.69 199 THR A O 1
ATOM 1549 N N . SER A 1 200 ? 52.534 5.222 -50.077 1.00 44.03 200 SER A N 1
ATOM 1550 C CA . SER A 1 200 ? 53.604 4.266 -50.433 1.00 44.03 200 SER A CA 1
ATOM 1551 C C . SER A 1 200 ? 54.201 3.495 -49.237 1.00 44.03 200 SER A C 1
ATOM 1553 O O . SER A 1 200 ? 55.111 2.686 -49.422 1.00 44.03 200 SER A O 1
ATOM 1555 N N . ARG A 1 201 ? 53.745 3.755 -48.005 1.00 43.41 201 ARG A N 1
ATOM 1556 C CA . ARG A 1 201 ? 54.167 3.035 -46.791 1.00 43.41 201 ARG A CA 1
ATOM 1557 C C . ARG A 1 201 ? 52.986 2.276 -46.182 1.00 43.41 201 ARG A C 1
ATOM 1559 O O . ARG A 1 201 ? 52.635 2.479 -45.024 1.00 43.41 201 ARG A O 1
ATOM 1566 N N . LYS A 1 202 ? 52.396 1.401 -46.986 1.00 39.72 202 LYS A N 1
ATOM 1567 C CA . LYS A 1 202 ? 51.644 0.224 -46.558 1.00 39.72 202 LYS A CA 1
ATOM 1568 C C . LYS A 1 202 ? 51.887 -0.891 -47.560 1.00 39.72 202 LYS A C 1
ATOM 1570 O O . LYS A 1 202 ? 51.987 -0.563 -48.761 1.00 39.72 202 LYS A O 1
#

pLDDT: mean 80.54, std 16.65, range [39.72, 97.0]

Radius of gyration: 67.67 Å; Cα contacts (8 Å, |Δi|>4): 17; chains: 1; bounding box: 126×47×184 Å

Organism: NCBI:txid1028688

Secondary structure (DSSP, 8-state):
-HHHHHHHHHHHHHHHHHHHHHHHHHHHHHHHHHHHHHHHHHHHHHHHHHHHHHHIIIIIHHHHHHHHHHHHHHHHHHHHHHHHHHHHHHHHHHHHHHHHHHHHHHHHHHHHHHHHHHHHHHHHHHHHHHHHHHHHHHHHHHHHHHHHHT-S-------SSS--SHHHHHHHHHHHHHHHHHHHHHHHS--HHHHHHHHS--

Solvent-accessible surface area (backbone atoms only — not comparable to full-atom values): 11224 Å² total; per-residue (Å²): 116,70,70,60,56,53,48,53,50,50,54,50,50,49,50,52,51,52,50,53,51,53,48,51,52,50,52,52,53,48,50,53,52,51,52,53,49,52,52,49,51,53,52,50,52,52,49,50,53,51,51,49,53,50,45,43,60,70,48,49,52,54,51,50,52,50,49,52,51,50,51,51,50,51,50,51,50,50,51,48,53,51,52,52,52,52,51,50,51,50,52,50,50,53,49,51,52,52,50,50,51,52,48,51,54,48,53,49,52,49,50,52,50,51,49,53,50,52,53,50,46,52,61,44,46,63,54,48,48,52,51,52,45,64,67,44,46,60,55,52,51,48,60,67,41,49,66,60,70,68,54,89,70,88,77,83,81,76,93,61,101,64,96,81,58,68,66,58,58,53,48,51,52,48,53,48,60,68,45,45,55,58,54,49,18,74,75,67,76,50,51,56,74,55,57,54,54,60,61,74,68,114

Foldseek 3Di:
DVVVVVVVVVVVVVVVVVVVVVVVVVVVVVVVVVVVVVVVVVVVVVVVVVVVVVCCVPPVVVVVVVVVVVVVVVVVVVVVVVVVVVVVVVVVVVVVVVVVVVVVVVVVVVVVVVVVVVVVVVVVCVVVVVVVCVVCVVVVVCVVCVVVVPPPDDDDDDPDPDDDDCVVVVVVVVVCVVCVQVVCCVVPVDRPVVVVVVVVPD